Protein AF-A0A1X0RJI7-F1 (afdb_monomer)

Solvent-accessible surface area (backbone atoms only — not comparable to full-atom values): 13775 Å² total; per-residue (Å²): 130,84,76,79,48,32,49,30,45,54,45,74,44,61,74,25,53,28,39,32,45,34,46,84,46,99,90,41,71,35,64,45,72,41,37,53,68,53,44,42,55,55,21,41,47,70,68,47,50,55,50,51,53,53,48,29,56,76,68,51,47,49,61,56,63,74,65,59,56,70,84,88,66,90,50,66,66,54,48,50,51,26,51,52,54,50,61,76,42,39,66,64,51,46,49,39,62,65,56,74,43,38,65,55,54,54,48,44,53,55,16,47,53,50,20,43,52,46,56,39,20,54,75,64,68,69,15,53,87,63,30,62,66,60,35,50,54,52,50,52,53,51,51,50,53,50,50,56,49,48,57,66,40,56,81,75,51,85,85,84,88,80,94,81,80,86,82,81,77,97,67,92,66,60,79,68,75,90,70,92,50,48,36,34,39,39,39,47,49,88,59,57,88,45,50,81,54,70,49,93,78,36,75,48,30,49,55,55,50,37,49,54,57,43,52,58,35,31,79,66,73,67,30,45,78,44,81,39,80,51,80,59,61,90,72,60,84,130

pLDDT: mean 76.06, std 16.55, range [32.66, 95.06]

Mean predicted aligned error: 12.77 Å

Secondary structure (DSSP, 8-state):
---SEEEEEEE--SSEEEEEEEEEETTEEEEEEEEHHHHHHHTTHHHHHHHHHHHHHHTTHHHHHHTPPPS--S-HHHHHHHHHHHHHTHHHHHIIIIIITHHHHHHHHHHHHHHHHHHHHHHTT--TTT-HHHHHHHHHHHHHHHHHHHHHHHTT--------PPPPP---PPPP----SEEEEEEEGGGSSTTS---TTS-TTHHHHHHHHHHHHHHTTS-EEEEE--TTTTT---

Foldseek 3Di:
DPDQFWEKEWDCDLFWLIWIWIDPDPPDIFIFTGGPVNLCVLLVVVVLVVVLVVVCVVLVVVVLVVPQQDCPDPDPVSVVVNVVSCVVCVVSVCCCPVPVCVVSVVSNVVSNVRSLLLLLCRRLLNHLPQDVVVVVVVVVVVVVVVVVVVVVCVVPDDDDDDDDDDDDDPDDGDHRDDDPRAYEYEDEPVLPPQQPVPDPSHNHCSSVSNVVSVVVVVVVVRHHYHYDYCVCVVVDDD

Structure (mmCIF, N/CA/C/O backbone):
data_AF-A0A1X0RJI7-F1
#
_entry.id   AF-A0A1X0RJI7-F1
#
loop_
_atom_site.group_PDB
_atom_site.id
_atom_site.type_symbol
_atom_site.label_atom_id
_atom_site.label_alt_id
_atom_site.label_comp_id
_atom_site.label_asym_id
_atom_site.label_entity_id
_atom_site.label_seq_id
_atom_site.pdbx_PDB_ins_code
_atom_site.Cartn_x
_atom_site.Cartn_y
_atom_site.Cartn_z
_atom_site.occupancy
_atom_site.B_iso_or_equiv
_atom_site.auth_seq_id
_atom_site.auth_comp_id
_atom_site.auth_asym_id
_atom_site.auth_atom_id
_atom_site.pdbx_PDB_model_num
ATOM 1 N N . MET A 1 1 ? 22.124 -5.613 -35.605 1.00 46.09 1 MET A N 1
ATOM 2 C CA . MET A 1 1 ? 20.968 -6.437 -35.191 1.00 46.09 1 MET A CA 1
ATOM 3 C C . MET A 1 1 ? 20.003 -5.537 -34.445 1.00 46.09 1 MET A C 1
ATOM 5 O O . MET A 1 1 ? 20.443 -4.873 -33.516 1.00 46.09 1 MET A O 1
ATOM 9 N N . GLU A 1 2 ? 18.735 -5.457 -34.851 1.00 55.72 2 GLU A N 1
ATOM 10 C CA . GLU A 1 2 ? 17.727 -4.805 -34.007 1.00 55.72 2 GLU A CA 1
ATOM 11 C C . GLU A 1 2 ? 17.564 -5.617 -32.719 1.00 55.72 2 GLU A C 1
ATOM 13 O O . GLU A 1 2 ? 17.319 -6.822 -32.761 1.00 55.72 2 GLU A O 1
ATOM 18 N N . GLU A 1 3 ? 17.719 -4.974 -31.561 1.00 63.69 3 GLU A N 1
ATOM 19 C CA . GLU A 1 3 ? 17.423 -5.622 -30.285 1.00 63.69 3 GLU A CA 1
ATOM 20 C C . GLU A 1 3 ? 15.941 -6.024 -30.249 1.00 63.69 3 GLU A C 1
ATOM 22 O O . GLU A 1 3 ? 15.060 -5.159 -30.252 1.00 63.69 3 GLU A O 1
ATOM 27 N N . LEU A 1 4 ? 15.681 -7.332 -30.183 1.00 76.88 4 LEU A N 1
ATOM 28 C CA . LEU A 1 4 ? 14.344 -7.945 -30.170 1.00 76.88 4 LEU A CA 1
ATOM 29 C C . LEU A 1 4 ? 13.556 -7.673 -28.876 1.00 76.88 4 LEU A C 1
ATOM 31 O O . LEU A 1 4 ? 12.353 -7.925 -28.802 1.00 76.88 4 LEU A O 1
ATOM 35 N N . PHE A 1 5 ? 14.225 -7.171 -27.839 1.00 76.94 5 PHE A N 1
ATOM 36 C CA . PHE A 1 5 ? 13.662 -6.988 -26.508 1.00 76.94 5 PHE A CA 1
ATOM 37 C C . PHE A 1 5 ? 14.157 -5.702 -25.846 1.00 76.94 5 PHE A C 1
ATOM 39 O O . PHE A 1 5 ? 15.106 -5.076 -26.307 1.00 76.94 5 PHE A O 1
ATOM 46 N N . LEU A 1 6 ? 13.487 -5.300 -24.761 1.00 83.19 6 LEU A N 1
ATOM 47 C CA . LEU A 1 6 ? 13.871 -4.148 -23.947 1.00 83.19 6 LEU A CA 1
ATOM 48 C C . LEU A 1 6 ? 14.451 -4.628 -22.604 1.00 83.19 6 LEU A C 1
ATOM 50 O O . LEU A 1 6 ? 13.676 -5.074 -21.751 1.00 83.19 6 LEU A O 1
ATOM 54 N N . PRO A 1 7 ? 15.776 -4.576 -22.391 1.00 85.62 7 PRO A N 1
ATOM 55 C CA . PRO A 1 7 ? 16.389 -5.011 -21.139 1.00 85.62 7 PRO A CA 1
ATOM 56 C C . PRO A 1 7 ? 16.024 -4.079 -19.976 1.00 85.62 7 PRO A C 1
ATOM 58 O O . PRO A 1 7 ? 16.152 -2.855 -20.059 1.00 85.62 7 PRO A O 1
ATOM 61 N N . VAL A 1 8 ? 15.595 -4.675 -18.862 1.00 86.44 8 VAL A N 1
ATOM 62 C CA . VAL A 1 8 ? 15.257 -3.985 -17.612 1.00 86.44 8 VAL A CA 1
ATOM 63 C C . VAL A 1 8 ? 16.034 -4.625 -16.466 1.00 86.44 8 VAL A C 1
ATOM 65 O O . VAL A 1 8 ? 15.656 -5.684 -15.968 1.00 86.44 8 VAL A O 1
ATOM 68 N N . ALA A 1 9 ? 17.106 -3.975 -16.022 1.00 85.62 9 ALA A N 1
ATOM 69 C CA . ALA A 1 9 ? 17.875 -4.399 -14.854 1.00 85.62 9 ALA A CA 1
ATOM 70 C C . ALA A 1 9 ? 17.234 -3.840 -13.579 1.00 85.62 9 ALA A C 1
ATOM 72 O O . ALA A 1 9 ? 16.980 -2.636 -13.508 1.00 85.62 9 ALA A O 1
ATOM 73 N N . VAL A 1 10 ? 16.957 -4.688 -12.583 1.00 84.25 10 VAL A N 1
ATOM 74 C CA . VAL A 1 10 ? 16.261 -4.297 -11.343 1.00 84.25 10 VAL A CA 1
ATOM 75 C C . VAL A 1 10 ? 17.162 -4.474 -10.125 1.00 84.25 10 VAL A C 1
ATOM 77 O O . VAL A 1 10 ? 17.710 -5.548 -9.909 1.00 84.25 10 VAL A O 1
ATOM 80 N N . ASP A 1 11 ? 17.222 -3.440 -9.288 1.00 79.31 11 ASP A N 1
ATOM 81 C CA . ASP A 1 11 ? 17.990 -3.403 -8.043 1.00 79.31 11 ASP A CA 1
ATOM 82 C C . ASP A 1 11 ? 17.119 -2.901 -6.869 1.00 79.31 11 ASP A C 1
ATOM 84 O O . ASP A 1 11 ? 16.496 -1.836 -6.968 1.00 79.31 11 ASP A O 1
ATOM 88 N N . PRO A 1 12 ? 16.989 -3.627 -5.746 1.00 72.06 12 PRO A N 1
ATOM 89 C CA . PRO A 1 12 ? 16.320 -3.126 -4.552 1.00 72.06 12 PRO A CA 1
ATOM 90 C C . PRO A 1 12 ? 17.217 -2.157 -3.773 1.00 72.06 12 PRO A C 1
ATOM 92 O O . PRO A 1 12 ? 18.396 -2.397 -3.545 1.00 72.06 12 PRO A O 1
ATOM 95 N N . GLY A 1 13 ? 16.628 -1.092 -3.233 1.00 65.19 13 GLY A N 1
ATOM 96 C CA . GLY A 1 13 ? 17.338 -0.189 -2.326 1.00 65.19 13 GLY A CA 1
ATOM 97 C C . GLY A 1 13 ? 16.833 -0.289 -0.889 1.00 65.19 13 GLY A C 1
ATOM 98 O O . GLY A 1 13 ? 15.738 -0.771 -0.616 1.00 65.19 13 GLY A O 1
ATOM 99 N N . ARG A 1 14 ? 17.579 0.277 0.069 1.00 58.66 14 ARG A N 1
ATOM 100 C CA . ARG A 1 14 ? 17.109 0.390 1.468 1.00 58.66 14 ARG A CA 1
ATOM 101 C C . ARG A 1 14 ? 15.806 1.190 1.593 1.00 58.66 14 ARG A C 1
ATOM 103 O O . ARG A 1 14 ? 14.918 0.822 2.348 1.00 58.66 14 ARG A O 1
ATOM 110 N N . LYS A 1 15 ? 15.690 2.313 0.873 1.00 64.88 15 LYS A N 1
ATOM 111 C CA . LYS A 1 15 ? 14.539 3.245 0.947 1.00 64.88 15 LYS A CA 1
ATOM 112 C C . LYS A 1 15 ? 13.558 3.096 -0.224 1.00 64.88 15 LYS A C 1
ATOM 114 O O . LYS A 1 15 ? 12.510 3.753 -0.247 1.00 64.88 15 LYS A O 1
ATOM 119 N N . THR A 1 16 ? 13.895 2.259 -1.198 1.00 73.81 16 THR A N 1
ATOM 120 C CA . THR A 1 16 ? 13.125 2.030 -2.420 1.00 73.81 16 THR A CA 1
ATOM 121 C C . THR A 1 16 ? 12.710 0.571 -2.501 1.00 73.81 16 THR A C 1
ATOM 123 O O . THR A 1 16 ? 13.442 -0.318 -2.103 1.00 73.81 16 THR A O 1
ATOM 126 N N . VAL A 1 17 ? 11.509 0.312 -3.008 1.00 78.50 17 VAL A N 1
ATOM 127 C CA . VAL A 1 17 ? 11.084 -1.056 -3.319 1.00 78.50 17 VAL A CA 1
ATOM 128 C C . VAL A 1 17 ? 11.947 -1.617 -4.447 1.00 78.50 17 VAL A C 1
ATOM 130 O O . VAL A 1 17 ? 12.373 -2.762 -4.384 1.00 78.50 17 VAL A O 1
ATOM 133 N N . PHE A 1 18 ? 12.221 -0.786 -5.451 1.00 84.50 18 PHE A N 1
ATOM 134 C CA . PHE A 1 18 ? 13.229 -1.041 -6.470 1.00 84.50 18 PHE A CA 1
ATOM 135 C C . PHE A 1 18 ? 13.658 0.262 -7.146 1.00 84.50 18 PHE A C 1
ATOM 137 O O . PHE A 1 18 ? 12.914 1.254 -7.176 1.00 84.50 18 PHE A O 1
ATOM 144 N N . THR A 1 19 ? 14.832 0.198 -7.745 1.00 85.44 19 THR A N 1
ATOM 145 C CA . THR A 1 19 ? 15.322 1.027 -8.836 1.00 85.44 19 THR A CA 1
ATOM 146 C C . THR A 1 19 ? 15.504 0.107 -10.041 1.00 85.44 19 THR A C 1
ATOM 148 O O . THR A 1 19 ? 15.792 -1.075 -9.892 1.00 85.44 19 THR A O 1
ATOM 151 N N . ALA A 1 20 ? 15.258 0.614 -11.236 1.00 86.81 20 ALA A N 1
ATOM 152 C CA . ALA A 1 20 ? 15.400 -0.130 -12.466 1.00 86.81 20 ALA A CA 1
ATOM 153 C C . ALA A 1 20 ? 16.039 0.747 -13.532 1.00 86.81 20 ALA A C 1
ATOM 155 O O . ALA A 1 20 ? 15.679 1.921 -13.670 1.00 86.81 20 ALA A O 1
ATOM 156 N N . THR A 1 21 ? 16.943 0.149 -14.291 1.00 88.06 21 THR A N 1
ATOM 157 C CA . THR A 1 21 ? 17.571 0.758 -15.458 1.00 88.06 21 THR A CA 1
ATOM 158 C C . THR A 1 21 ? 17.051 0.039 -16.687 1.00 88.06 21 THR A C 1
ATOM 160 O O . THR A 1 21 ? 17.135 -1.183 -16.784 1.00 88.06 21 THR A O 1
ATOM 163 N N . ILE A 1 22 ? 16.469 0.805 -17.597 1.00 87.81 22 ILE A N 1
ATOM 164 C CA . ILE A 1 22 ? 15.924 0.332 -18.862 1.00 87.81 22 ILE A CA 1
ATOM 165 C C . ILE A 1 22 ? 16.849 0.843 -19.956 1.00 87.81 22 ILE A C 1
ATOM 167 O O . ILE A 1 22 ? 16.999 2.057 -20.099 1.00 87.81 22 ILE A O 1
ATOM 171 N N . THR A 1 23 ? 17.470 -0.055 -20.709 1.00 85.56 23 THR A N 1
ATOM 172 C CA . THR A 1 23 ? 18.363 0.330 -21.809 1.00 85.56 23 THR A CA 1
ATOM 173 C C . THR A 1 23 ? 17.575 0.269 -23.111 1.00 85.56 23 THR A C 1
ATOM 175 O O . THR A 1 23 ? 17.024 -0.776 -23.437 1.00 85.56 23 THR A O 1
ATOM 178 N N . HIS A 1 24 ? 17.473 1.397 -23.817 1.00 82.25 24 HIS A N 1
ATOM 179 C CA . HIS A 1 24 ? 16.839 1.477 -25.142 1.00 82.25 24 HIS A CA 1
ATOM 180 C C . HIS A 1 24 ? 17.878 1.404 -26.271 1.00 82.25 24 HIS A C 1
ATOM 182 O O . HIS A 1 24 ? 17.573 0.906 -27.350 1.00 82.25 24 HIS A O 1
ATOM 188 N N . SER A 1 25 ? 19.082 1.923 -26.009 1.00 79.50 25 SER A N 1
ATOM 189 C CA . SER A 1 25 ? 20.309 1.789 -26.806 1.00 79.50 25 SER A CA 1
ATOM 190 C C . SER A 1 25 ? 21.522 2.031 -25.890 1.00 79.50 25 SER A C 1
ATOM 192 O O . SER A 1 25 ? 21.334 2.482 -24.756 1.00 79.50 25 SER A O 1
ATOM 194 N N . GLU A 1 26 ? 22.755 1.775 -26.343 1.00 74.00 26 GLU A N 1
ATOM 195 C CA . GLU A 1 26 ? 23.977 1.914 -25.517 1.00 74.00 26 GLU A CA 1
ATOM 196 C C . GLU A 1 26 ? 24.071 3.273 -24.793 1.00 74.00 26 GLU A C 1
ATOM 198 O O . GLU A 1 26 ? 24.289 3.320 -23.575 1.00 74.00 26 GLU A O 1
ATOM 203 N N . ASP A 1 27 ? 23.759 4.359 -25.506 1.00 78.00 27 ASP A N 1
ATOM 204 C CA . ASP A 1 27 ? 23.777 5.730 -24.978 1.00 78.00 27 ASP A CA 1
ATOM 205 C C . ASP A 1 27 ? 22.459 6.184 -24.328 1.00 78.00 27 ASP A C 1
ATOM 207 O O . ASP A 1 27 ? 22.406 7.228 -23.669 1.00 78.00 27 ASP A O 1
ATOM 211 N N . ARG A 1 28 ? 21.359 5.435 -24.501 1.00 81.50 28 ARG A N 1
ATOM 212 C CA . ARG A 1 28 ? 20.028 5.833 -24.014 1.00 81.50 28 ARG A CA 1
ATOM 213 C C . ARG A 1 28 ? 19.506 4.884 -22.952 1.00 81.50 28 ARG A C 1
ATOM 215 O O . ARG A 1 28 ? 18.942 3.826 -23.231 1.00 81.50 28 ARG A O 1
ATOM 222 N N . LYS A 1 29 ? 19.615 5.344 -21.706 1.00 84.06 29 LYS A N 1
ATOM 223 C CA . LYS A 1 29 ? 19.141 4.643 -20.511 1.00 84.06 29 LYS A CA 1
ATOM 224 C C . LYS A 1 29 ? 18.036 5.442 -19.825 1.00 84.06 29 LYS A C 1
ATOM 226 O O . LYS A 1 29 ? 18.145 6.652 -19.624 1.00 84.06 29 LYS A O 1
ATOM 231 N N . GLU A 1 30 ? 16.966 4.760 -19.441 1.00 86.88 30 GLU A N 1
ATOM 232 C CA . GLU A 1 30 ? 15.867 5.307 -18.654 1.00 86.88 30 GLU A CA 1
ATOM 233 C C . GLU A 1 30 ? 15.909 4.727 -17.237 1.00 86.88 30 GLU A C 1
ATOM 235 O O . GLU A 1 30 ? 15.987 3.516 -17.047 1.00 86.88 30 GLU A O 1
ATOM 240 N N . TYR A 1 31 ? 15.788 5.593 -16.229 1.00 87.00 31 TYR A N 1
ATOM 241 C CA . TYR A 1 31 ? 15.751 5.171 -14.833 1.00 87.00 31 TYR A CA 1
ATOM 242 C C . TYR A 1 31 ? 14.334 5.225 -14.281 1.00 87.00 31 TYR A C 1
ATOM 244 O O . TYR A 1 31 ? 13.653 6.258 -14.301 1.00 87.00 31 TYR A O 1
ATOM 252 N N . ARG A 1 32 ? 13.902 4.109 -13.701 1.00 88.12 32 ARG A N 1
ATOM 253 C CA . ARG A 1 32 ? 12.620 3.990 -13.015 1.00 88.12 32 ARG A CA 1
ATOM 254 C C . ARG A 1 32 ? 12.818 3.538 -11.591 1.00 88.12 32 ARG A C 1
ATOM 256 O O . ARG A 1 32 ? 13.762 2.847 -11.255 1.00 88.12 32 ARG A O 1
ATOM 263 N N . SER A 1 33 ? 11.913 3.937 -10.718 1.00 88.38 33 SER A N 1
ATOM 264 C CA . SER A 1 33 ? 11.962 3.530 -9.324 1.00 88.38 33 SER A CA 1
ATOM 265 C C . SER A 1 33 ? 10.574 3.509 -8.720 1.00 88.38 33 SER A C 1
ATOM 267 O O . SER A 1 33 ? 9.647 4.187 -9.184 1.00 88.38 33 SER A O 1
ATOM 269 N N . CYS A 1 34 ? 10.431 2.745 -7.648 1.00 86.50 34 CYS A N 1
ATOM 270 C CA . CYS A 1 34 ? 9.278 2.807 -6.771 1.00 86.50 34 CYS A CA 1
ATOM 271 C C . CYS A 1 34 ? 9.763 2.895 -5.330 1.00 86.50 34 CYS A C 1
ATOM 273 O O . CYS A 1 34 ? 10.497 2.030 -4.863 1.00 86.50 34 CYS A O 1
ATOM 275 N N . SER A 1 35 ? 9.356 3.936 -4.609 1.00 87.44 35 SER A N 1
ATOM 276 C CA . SER A 1 35 ? 9.658 4.066 -3.182 1.00 87.44 35 SER A CA 1
ATOM 277 C C . SER A 1 35 ? 8.639 3.339 -2.301 1.00 87.44 35 SER A C 1
ATOM 279 O O . SER A 1 35 ? 7.481 3.142 -2.681 1.00 87.44 35 SER A O 1
ATOM 281 N N . SER A 1 36 ? 9.023 3.025 -1.061 1.00 81.81 36 SER A N 1
ATOM 282 C CA . SER A 1 36 ? 8.099 2.467 -0.060 1.00 81.81 36 SER A CA 1
ATOM 283 C C . SER A 1 36 ? 6.905 3.393 0.208 1.00 81.81 36 SER A C 1
ATOM 285 O O . SER A 1 36 ? 5.775 2.933 0.390 1.00 81.81 36 SER A O 1
ATOM 287 N N . LYS A 1 37 ? 7.131 4.716 0.163 1.00 85.94 37 LYS A N 1
ATOM 288 C CA . LYS A 1 37 ? 6.075 5.734 0.287 1.00 85.94 37 LYS A CA 1
ATOM 289 C C . LYS A 1 37 ? 5.088 5.665 -0.881 1.00 85.94 37 LYS A C 1
ATOM 291 O O . LYS A 1 37 ? 3.878 5.716 -0.666 1.00 85.94 37 LYS A O 1
ATOM 296 N N . GLU A 1 38 ? 5.583 5.505 -2.106 1.00 88.75 38 GLU A N 1
ATOM 297 C CA . GLU A 1 38 ? 4.736 5.355 -3.293 1.00 88.75 38 GLU A CA 1
ATOM 298 C C . GLU A 1 38 ? 3.915 4.070 -3.243 1.00 88.75 38 GLU A C 1
ATOM 300 O O . GLU A 1 38 ? 2.702 4.130 -3.434 1.00 88.75 38 GLU A O 1
ATOM 305 N N . ARG A 1 39 ? 4.524 2.934 -2.881 1.00 88.31 39 ARG A N 1
ATOM 306 C CA . ARG A 1 39 ? 3.793 1.674 -2.676 1.00 88.31 39 ARG A CA 1
ATOM 307 C C . ARG A 1 39 ? 2.664 1.841 -1.656 1.00 88.31 39 ARG A C 1
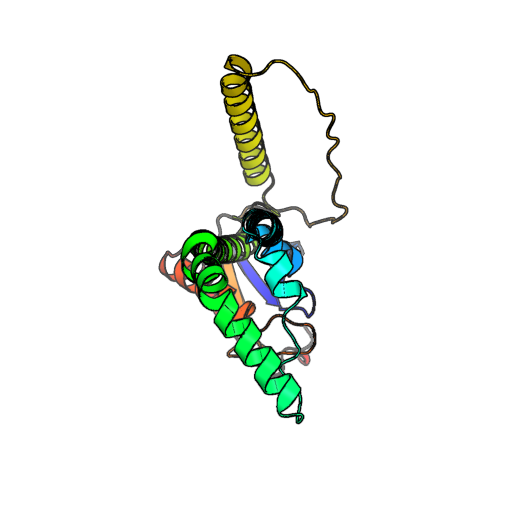ATOM 309 O O . ARG A 1 39 ? 1.530 1.434 -1.914 1.00 88.31 39 ARG A O 1
ATOM 316 N N . ARG A 1 40 ? 2.946 2.488 -0.519 1.00 87.19 40 ARG A N 1
ATOM 317 C CA . ARG A 1 40 ? 1.955 2.779 0.532 1.00 87.19 40 ARG A CA 1
ATOM 318 C C . ARG A 1 40 ? 0.820 3.679 0.025 1.00 87.19 40 ARG A C 1
ATOM 320 O O . ARG A 1 40 ? -0.347 3.435 0.343 1.00 87.19 40 ARG A O 1
ATOM 327 N N . SER A 1 41 ? 1.148 4.662 -0.815 1.00 89.69 41 SER A N 1
ATOM 328 C CA . SER A 1 41 ? 0.183 5.536 -1.492 1.00 89.69 41 SER A CA 1
ATOM 329 C C . SER A 1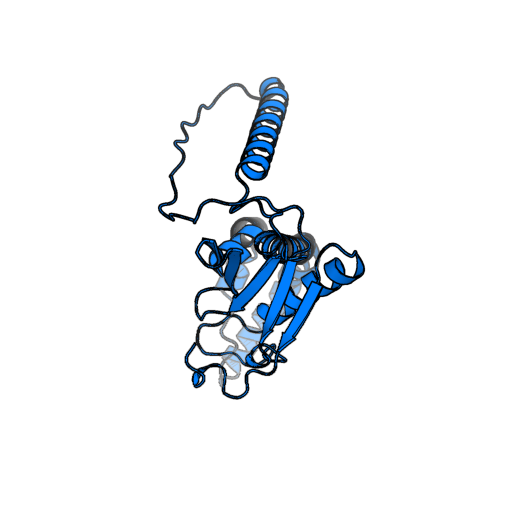 41 ? -0.698 4.768 -2.487 1.00 89.69 41 SER A C 1
ATOM 331 O O . SER A 1 41 ? -1.925 4.886 -2.438 1.00 89.69 41 SER A O 1
ATOM 333 N N . PHE A 1 42 ? -0.113 3.908 -3.330 1.00 88.56 42 PHE A N 1
ATOM 334 C CA . PHE A 1 42 ? -0.858 3.063 -4.272 1.00 88.56 42 PHE A CA 1
ATOM 335 C C . PHE A 1 42 ? -1.814 2.104 -3.552 1.00 88.56 42 PHE A C 1
ATOM 337 O O . PHE A 1 42 ? -2.953 1.924 -3.992 1.00 88.56 42 PHE A O 1
ATOM 344 N N . ALA A 1 43 ? -1.386 1.566 -2.405 1.00 88.38 43 ALA A N 1
ATOM 345 C CA . ALA A 1 43 ? -2.202 0.709 -1.548 1.00 88.38 43 ALA A CA 1
ATOM 346 C C . ALA A 1 43 ? -3.283 1.462 -0.752 1.00 88.38 43 ALA A C 1
ATOM 348 O O . ALA A 1 43 ? -4.130 0.838 -0.104 1.00 88.38 43 ALA A O 1
ATOM 349 N N . GLY A 1 44 ? -3.276 2.800 -0.794 1.00 88.31 44 GLY A N 1
ATOM 350 C CA . GLY A 1 44 ? -4.260 3.649 -0.128 1.00 88.31 44 GLY A CA 1
ATOM 351 C C . GLY A 1 44 ? -4.226 3.554 1.396 1.00 88.31 44 GLY A C 1
ATOM 352 O O . GLY A 1 44 ? -5.262 3.769 2.029 1.00 88.31 44 GLY A O 1
ATOM 353 N N . VAL A 1 45 ? -3.069 3.218 1.979 1.00 87.25 45 VAL A N 1
ATOM 354 C CA . VAL A 1 45 ? -2.938 2.933 3.416 1.00 87.25 45 VAL A CA 1
ATOM 355 C C . VAL A 1 45 ? -3.337 4.142 4.252 1.00 87.25 45 VAL A C 1
ATOM 357 O O . VAL A 1 45 ? -4.228 4.009 5.077 1.00 87.25 45 VAL A O 1
ATOM 360 N N . ASP A 1 46 ? -2.781 5.328 3.984 1.00 86.81 46 ASP A N 1
ATOM 361 C CA . ASP A 1 46 ? -3.072 6.543 4.767 1.00 86.81 46 ASP A CA 1
ATOM 362 C C . ASP A 1 46 ? -4.558 6.873 4.821 1.00 86.81 46 ASP A C 1
ATOM 364 O O . ASP A 1 46 ? -5.141 7.082 5.884 1.00 86.81 46 ASP A O 1
ATOM 368 N N . ARG A 1 47 ? -5.204 6.857 3.654 1.00 86.94 47 ARG A N 1
ATOM 369 C CA . ARG A 1 47 ? -6.629 7.161 3.548 1.00 86.94 47 ARG A CA 1
ATOM 370 C C . ARG A 1 47 ? -7.477 6.136 4.297 1.00 86.94 47 ARG A C 1
ATOM 372 O O . ARG A 1 47 ? -8.523 6.490 4.834 1.00 86.94 47 ARG A O 1
ATOM 379 N N . ARG A 1 48 ? -7.059 4.869 4.299 1.00 88.81 48 ARG A N 1
ATOM 380 C CA . ARG A 1 48 ? -7.731 3.805 5.045 1.00 88.81 48 ARG A CA 1
ATOM 381 C C . ARG A 1 48 ? -7.512 3.969 6.545 1.00 88.81 48 ARG A C 1
ATOM 383 O O . ARG A 1 48 ? -8.495 3.942 7.271 1.00 88.81 48 ARG A O 1
ATOM 390 N N . THR A 1 49 ? -6.281 4.210 6.988 1.00 88.62 49 THR A N 1
ATOM 391 C CA . THR A 1 49 ? -5.946 4.463 8.395 1.00 88.62 49 THR A CA 1
ATOM 392 C C . THR A 1 49 ? -6.778 5.611 8.957 1.00 88.62 49 THR A C 1
ATOM 394 O O . THR A 1 49 ? -7.420 5.443 9.985 1.00 88.62 49 THR A O 1
ATOM 397 N N . GLN A 1 50 ? -6.885 6.732 8.237 1.00 90.75 50 GLN A N 1
ATOM 398 C CA . GLN A 1 50 ? -7.737 7.852 8.654 1.00 90.75 50 GLN A CA 1
ATOM 399 C C . GLN A 1 50 ? -9.217 7.465 8.789 1.00 90.75 50 GLN A C 1
ATOM 401 O O . GLN A 1 50 ? -9.890 7.920 9.707 1.00 90.75 50 GLN A O 1
ATOM 406 N N . LYS A 1 51 ? -9.746 6.629 7.885 1.00 89.19 51 LYS A N 1
ATOM 407 C CA . LYS A 1 51 ? -11.134 6.152 7.979 1.00 89.19 51 LYS A CA 1
ATOM 408 C C . LYS A 1 51 ? -11.348 5.221 9.167 1.00 89.19 51 LYS A C 1
ATOM 410 O O . LYS A 1 51 ? -12.363 5.349 9.837 1.00 89.19 51 LYS A O 1
ATOM 415 N N . VAL A 1 52 ? -10.403 4.318 9.421 1.00 88.00 52 VAL A N 1
ATOM 416 C CA . VAL A 1 52 ? -10.453 3.414 10.575 1.00 88.00 52 VAL A CA 1
ATOM 417 C C . VAL A 1 52 ? -10.392 4.215 11.872 1.00 88.00 52 VAL A C 1
ATOM 419 O O . VAL A 1 52 ? -11.211 3.972 12.744 1.00 88.00 52 VAL A O 1
ATOM 422 N N . LEU A 1 53 ? -9.516 5.222 11.974 1.00 91.00 53 LEU A N 1
ATOM 423 C CA . LEU A 1 53 ? -9.448 6.112 13.142 1.00 91.00 53 LEU A CA 1
ATOM 424 C C . LEU A 1 53 ? -10.769 6.853 13.387 1.00 91.00 53 LEU A C 1
ATOM 426 O O . LEU A 1 53 ? -11.258 6.885 14.510 1.00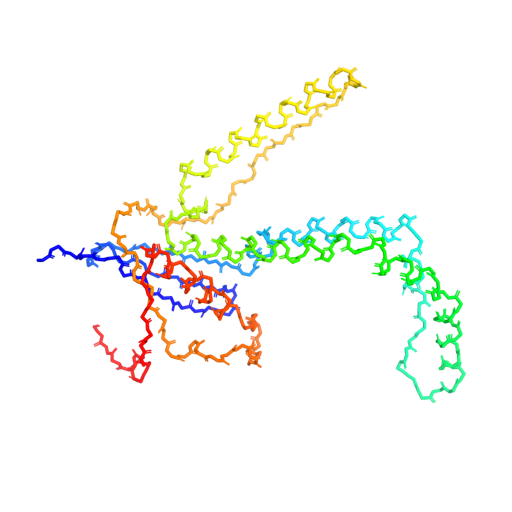 91.00 53 LEU A O 1
ATOM 430 N N . LYS A 1 54 ? -11.392 7.398 12.335 1.00 92.25 54 LYS A N 1
ATOM 431 C CA . LYS A 1 54 ? -12.722 8.020 12.456 1.00 92.25 54 LYS A CA 1
ATOM 432 C C . LYS A 1 54 ? -13.785 7.031 12.927 1.00 92.25 54 LYS A C 1
ATOM 434 O O . LYS A 1 54 ? -14.652 7.407 13.703 1.00 92.25 54 LYS A O 1
ATOM 439 N N . LEU A 1 55 ? -13.717 5.784 12.462 1.00 89.69 55 LEU A N 1
ATOM 440 C CA . LEU A 1 55 ? -14.657 4.754 12.883 1.00 89.69 55 LEU A CA 1
ATOM 441 C C . LEU A 1 55 ? -14.427 4.341 14.340 1.00 89.69 55 LEU A C 1
ATOM 443 O O . LEU A 1 55 ? -15.403 4.221 15.063 1.00 89.69 55 LEU A O 1
ATOM 447 N N . LYS A 1 56 ? -13.166 4.201 14.779 1.00 90.00 56 LYS A N 1
ATOM 448 C CA . LYS A 1 56 ? -12.816 3.931 16.185 1.00 90.00 56 LYS A CA 1
ATOM 449 C C . LYS A 1 56 ? -13.371 4.999 17.121 1.00 90.00 56 LYS A C 1
ATOM 451 O O . LYS A 1 56 ? -13.928 4.661 18.158 1.00 90.00 56 LYS A O 1
ATOM 456 N N . LYS A 1 57 ? -13.249 6.270 16.726 1.00 92.88 57 LYS A N 1
ATOM 457 C CA . LYS A 1 57 ? -13.845 7.415 17.430 1.00 92.88 57 LYS A CA 1
ATOM 458 C C . LYS A 1 57 ? -15.359 7.286 17.535 1.00 92.88 57 LYS A C 1
ATOM 460 O O . LYS A 1 57 ? -15.905 7.336 18.627 1.00 92.88 57 LYS A O 1
ATOM 465 N N . ALA A 1 58 ? -16.025 7.072 16.402 1.00 89.81 58 ALA A N 1
ATOM 466 C CA . ALA A 1 58 ? -17.482 6.973 16.350 1.00 89.81 58 ALA A CA 1
ATOM 467 C C . ALA A 1 58 ? -18.041 5.768 17.127 1.00 89.81 58 ALA A C 1
ATOM 469 O O . ALA A 1 58 ? -19.158 5.834 17.620 1.00 89.81 58 ALA A O 1
ATOM 470 N N . SER A 1 59 ? -17.281 4.675 17.236 1.00 87.69 59 SER A N 1
ATOM 471 C CA . SER A 1 59 ? -17.686 3.473 17.968 1.00 87.69 59 SER A CA 1
ATOM 472 C C . SER A 1 59 ? -17.189 3.428 19.418 1.00 87.69 59 SER A C 1
ATOM 474 O O . SER A 1 59 ? -17.296 2.376 20.037 1.00 87.69 59 SER A O 1
ATOM 476 N N . GLY A 1 60 ? -16.571 4.499 19.935 1.00 90.81 60 GLY A N 1
ATOM 477 C CA . GLY A 1 60 ? -16.025 4.559 21.301 1.00 90.81 60 GLY A CA 1
ATOM 478 C C . GLY A 1 60 ? -14.778 3.696 21.558 1.00 90.81 60 GLY A C 1
ATOM 479 O O . GLY A 1 60 ? -14.217 3.723 22.649 1.00 90.81 60 GLY A O 1
ATOM 480 N N . VAL A 1 61 ? -14.289 2.969 20.550 1.00 91.88 61 VAL A N 1
ATOM 481 C CA . VAL A 1 61 ? -13.178 2.007 20.678 1.00 91.88 61 VAL A CA 1
ATOM 482 C C . VAL A 1 61 ? -11.848 2.703 20.941 1.00 91.88 61 VAL A C 1
ATOM 484 O O . VAL A 1 61 ? -10.988 2.140 21.605 1.00 91.88 61 VAL A O 1
ATOM 487 N N . GLU A 1 62 ? -11.669 3.934 20.457 1.00 93.56 62 GLU A N 1
ATOM 488 C CA . GLU A 1 62 ? -10.453 4.707 20.749 1.00 93.56 62 GLU A CA 1
ATOM 489 C C . GLU A 1 62 ? -10.283 4.969 22.256 1.00 93.56 62 GLU A C 1
ATOM 491 O O . GLU A 1 62 ? -9.170 4.865 22.770 1.00 93.56 62 GLU A O 1
ATOM 496 N N . GLY A 1 63 ? -11.378 5.257 22.970 1.00 94.44 63 GLY A N 1
ATOM 497 C CA . GLY A 1 63 ? -11.350 5.453 24.421 1.00 94.44 63 GLY A CA 1
ATOM 498 C C . GLY A 1 63 ? -10.991 4.164 25.154 1.00 94.44 63 GLY A C 1
ATOM 499 O O . GLY A 1 63 ? -10.106 4.175 26.006 1.00 94.44 63 GLY A O 1
ATOM 500 N N . ILE A 1 64 ? -11.609 3.053 24.735 1.00 93.88 64 ILE A N 1
ATOM 501 C CA . ILE A 1 64 ? -11.325 1.715 25.268 1.00 93.88 64 ILE A CA 1
ATOM 502 C C . ILE A 1 64 ? -9.840 1.380 25.099 1.00 93.88 64 ILE A C 1
ATOM 504 O O . ILE A 1 64 ? -9.170 1.037 26.062 1.00 93.88 64 ILE A O 1
ATOM 508 N N . GLU A 1 65 ? -9.289 1.542 23.893 1.00 91.62 65 GLU A N 1
ATOM 509 C CA . GLU A 1 65 ? -7.877 1.248 23.607 1.00 91.62 65 GLU A CA 1
ATOM 510 C C . GLU A 1 65 ? -6.900 2.089 24.426 1.00 91.62 65 GLU A C 1
ATOM 512 O O . GLU A 1 65 ? -5.858 1.587 24.842 1.00 91.62 65 GLU A O 1
ATOM 517 N N . SER A 1 66 ? -7.231 3.361 24.651 1.00 94.00 66 SER A N 1
ATOM 518 C CA . SER A 1 66 ? -6.357 4.299 25.364 1.00 94.00 66 SER A CA 1
ATOM 519 C C . SER A 1 66 ? -6.258 3.996 26.860 1.00 94.00 66 SER A C 1
ATOM 521 O O . SER A 1 66 ? -5.308 4.426 27.506 1.00 94.00 66 SER A O 1
ATOM 523 N N . GLN A 1 67 ? -7.235 3.270 27.404 1.00 94.44 67 GLN A N 1
ATOM 524 C CA . GLN A 1 67 ? -7.337 2.943 28.824 1.00 94.44 67 GLN A CA 1
ATOM 525 C C . GLN A 1 67 ? -6.957 1.487 29.133 1.00 94.44 67 GLN A C 1
ATOM 527 O O . GLN A 1 67 ? -7.005 1.099 30.298 1.00 94.44 67 GLN A O 1
ATOM 532 N N . ILE A 1 68 ? -6.564 0.682 28.132 1.00 90.62 68 ILE A N 1
ATOM 533 C CA . ILE A 1 68 ? -6.134 -0.709 28.351 1.00 90.62 68 ILE A CA 1
ATOM 534 C C . ILE A 1 68 ? -4.928 -0.719 29.309 1.00 90.62 68 ILE A C 1
ATOM 536 O O . ILE A 1 68 ? -3.872 -0.180 28.957 1.00 90.62 68 ILE A O 1
ATOM 540 N N . PRO A 1 69 ? -5.033 -1.364 30.488 1.00 91.50 69 PRO A N 1
ATOM 541 C CA . PRO A 1 69 ? -3.898 -1.512 31.392 1.00 91.50 69 PRO A CA 1
ATOM 542 C C . PRO A 1 69 ? -2.767 -2.297 30.725 1.00 91.50 69 PRO A C 1
ATOM 544 O O . PRO A 1 69 ? -3.014 -3.164 29.886 1.00 91.50 69 PRO A O 1
ATOM 547 N N . THR A 1 70 ? -1.512 -2.034 31.090 1.00 86.88 70 THR A N 1
ATOM 548 C CA . THR A 1 70 ? -0.382 -2.746 30.475 1.00 86.88 70 THR A CA 1
ATOM 549 C C . THR A 1 70 ? -0.423 -4.250 30.794 1.00 86.88 70 THR A C 1
ATOM 551 O O . THR A 1 70 ? -0.521 -4.613 31.965 1.00 86.88 70 THR A O 1
ATOM 554 N N . PRO A 1 71 ? -0.283 -5.143 29.793 1.00 82.75 71 PRO A N 1
ATOM 555 C CA . PRO A 1 71 ? -0.194 -6.584 30.037 1.00 82.75 71 PRO A CA 1
ATOM 556 C C . PRO A 1 71 ? 1.195 -7.018 30.533 1.00 82.75 71 PRO A C 1
ATOM 558 O O . PRO A 1 71 ? 1.390 -8.166 30.918 1.00 82.75 71 PRO A O 1
ATOM 561 N N . LYS A 1 72 ? 2.198 -6.131 30.481 1.00 86.94 72 LYS A N 1
ATOM 562 C CA . LYS A 1 72 ? 3.591 -6.453 30.819 1.00 86.94 72 LYS A CA 1
ATOM 563 C C . LYS A 1 72 ? 3.860 -6.174 32.292 1.00 86.94 72 LYS A C 1
ATOM 565 O O . LYS A 1 72 ? 4.409 -5.128 32.634 1.00 86.94 72 LYS A O 1
ATOM 570 N N . THR A 1 73 ? 3.451 -7.089 33.159 1.00 86.75 73 THR A N 1
ATOM 571 C CA . THR A 1 73 ? 3.652 -6.954 34.603 1.00 86.75 73 THR A CA 1
ATOM 572 C C . THR A 1 73 ? 3.753 -8.315 35.289 1.00 86.75 73 THR A C 1
ATOM 574 O O . THR A 1 73 ? 3.192 -9.294 34.807 1.00 86.75 73 THR A O 1
ATOM 577 N N . ILE A 1 74 ? 4.503 -8.359 36.392 1.00 86.94 74 ILE A N 1
ATOM 578 C CA . ILE A 1 74 ? 4.638 -9.527 37.282 1.00 86.94 74 ILE A CA 1
ATOM 579 C C . ILE A 1 74 ? 3.639 -9.417 38.454 1.00 86.94 74 ILE A C 1
ATOM 581 O O . ILE A 1 74 ? 3.360 -10.395 39.136 1.00 86.94 74 ILE A O 1
ATOM 585 N N . ASP A 1 75 ? 3.065 -8.229 38.661 1.00 93.12 75 ASP A N 1
ATOM 586 C CA . ASP A 1 75 ? 2.087 -7.948 39.708 1.00 93.12 75 ASP A CA 1
ATOM 587 C C . ASP A 1 75 ? 0.727 -8.585 39.372 1.00 93.12 75 ASP A C 1
ATOM 589 O O . ASP A 1 75 ? 0.111 -8.287 38.340 1.00 93.12 75 ASP A O 1
ATOM 593 N N . LEU A 1 76 ? 0.263 -9.465 40.264 1.00 92.81 76 LEU A N 1
ATOM 594 C CA . LEU A 1 76 ? -0.982 -10.215 40.116 1.00 92.81 76 LEU A CA 1
ATOM 595 C C . LEU A 1 76 ? -2.207 -9.301 40.040 1.00 92.81 76 LEU A C 1
ATOM 597 O O . LEU A 1 76 ? -3.125 -9.586 39.269 1.00 92.81 76 LEU A O 1
ATOM 601 N N . ASP A 1 77 ? -2.235 -8.199 40.786 1.00 93.56 77 ASP A N 1
ATOM 602 C CA . ASP A 1 77 ? -3.413 -7.333 40.819 1.00 93.56 77 ASP A CA 1
ATOM 603 C C . ASP A 1 77 ? -3.518 -6.493 39.547 1.00 93.56 77 ASP A C 1
ATOM 605 O O . ASP A 1 77 ? -4.599 -6.376 38.964 1.00 93.56 77 ASP A O 1
ATOM 609 N N . ARG A 1 78 ? -2.389 -6.013 39.016 1.00 90.69 78 ARG A N 1
ATOM 610 C CA . ARG A 1 78 ? -2.349 -5.366 37.692 1.00 90.69 78 ARG A CA 1
ATOM 611 C C . ARG A 1 78 ? -2.716 -6.332 36.568 1.00 90.69 78 ARG A C 1
ATOM 613 O O . ARG A 1 78 ? -3.381 -5.933 35.611 1.00 90.69 78 ARG A O 1
ATOM 620 N N . MET A 1 79 ? -2.326 -7.602 36.682 1.00 90.69 79 MET A N 1
ATOM 621 C CA . MET A 1 79 ? -2.729 -8.637 35.729 1.00 90.69 79 MET A CA 1
ATOM 622 C C . MET A 1 79 ? -4.245 -8.877 35.771 1.00 90.69 79 MET A C 1
ATOM 624 O O . MET A 1 79 ? -4.890 -8.870 34.721 1.00 90.69 79 MET A O 1
ATOM 628 N N . LYS A 1 80 ? -4.838 -9.009 36.968 1.00 92.69 80 LYS A N 1
ATOM 629 C CA . LYS A 1 80 ? -6.298 -9.119 37.145 1.00 92.69 80 LYS A CA 1
ATOM 630 C C . LYS A 1 80 ? -7.030 -7.902 36.583 1.00 92.69 80 LYS A C 1
ATOM 632 O O . LYS A 1 80 ? -8.033 -8.071 35.897 1.00 92.69 80 LYS A O 1
ATOM 637 N N . GLN A 1 81 ? -6.515 -6.693 36.813 1.00 94.25 81 GLN A N 1
ATOM 638 C CA . GLN A 1 81 ? -7.074 -5.461 36.250 1.00 94.25 81 GLN A CA 1
ATOM 639 C C . GLN A 1 81 ? -7.044 -5.464 34.718 1.00 94.25 81 GLN A C 1
ATOM 641 O O . GLN A 1 81 ? -8.049 -5.131 34.093 1.00 94.25 81 GLN A O 1
ATOM 646 N N . HIS A 1 82 ? -5.930 -5.875 34.100 1.00 92.06 82 HIS A N 1
ATOM 647 C CA . HIS A 1 82 ? -5.840 -6.002 32.644 1.00 92.06 82 HIS A CA 1
ATOM 648 C C . HIS A 1 82 ? -6.877 -6.995 32.100 1.00 92.06 82 HIS A C 1
ATOM 650 O O . HIS A 1 82 ? -7.632 -6.658 31.187 1.00 92.06 82 HIS A O 1
ATOM 656 N N . ILE A 1 83 ? -6.947 -8.198 32.681 1.00 90.62 83 ILE A N 1
ATOM 657 C CA . ILE A 1 83 ? -7.890 -9.244 32.261 1.00 90.62 83 ILE A CA 1
ATOM 658 C C . ILE A 1 83 ? -9.334 -8.763 32.435 1.00 90.62 83 ILE A C 1
ATOM 660 O O . ILE A 1 83 ? -10.116 -8.836 31.488 1.00 90.62 83 ILE A O 1
ATOM 664 N N . GLY A 1 84 ? -9.675 -8.216 33.604 1.00 93.25 84 GLY A N 1
ATOM 665 C CA . GLY A 1 84 ? -11.006 -7.683 33.890 1.00 93.25 84 GLY A CA 1
ATOM 666 C C . GLY A 1 84 ? -11.404 -6.572 32.920 1.00 93.25 84 GLY A C 1
ATOM 667 O O . GLY A 1 84 ? -12.502 -6.600 32.370 1.00 93.25 84 GLY A O 1
ATOM 668 N N . TYR A 1 85 ? -10.493 -5.641 32.622 1.00 95.06 85 TYR A N 1
ATOM 669 C CA . TYR A 1 85 ? -10.738 -4.577 31.648 1.00 95.06 85 TYR A CA 1
ATOM 670 C C . TYR A 1 85 ? -11.009 -5.127 30.241 1.00 95.06 85 TYR A C 1
ATOM 672 O O . TYR A 1 85 ? -11.941 -4.682 29.567 1.00 95.06 85 TYR A O 1
ATOM 680 N N . MET A 1 86 ? -10.218 -6.106 29.795 1.00 89.94 86 MET A N 1
ATOM 681 C CA . MET A 1 86 ? -10.387 -6.723 28.479 1.00 89.94 86 MET A CA 1
ATOM 682 C C . MET A 1 86 ? -11.701 -7.498 28.373 1.00 89.94 86 MET A C 1
ATOM 684 O O . MET A 1 86 ? -12.390 -7.360 27.365 1.00 89.94 86 MET A O 1
ATOM 688 N N . LEU A 1 87 ? -12.067 -8.266 29.404 1.00 90.38 87 LEU A N 1
ATOM 689 C CA . LEU A 1 87 ? -13.326 -9.016 29.447 1.00 90.38 87 LEU A CA 1
ATOM 690 C C . LEU A 1 87 ? -14.540 -8.082 29.464 1.00 90.38 87 LEU A C 1
ATOM 692 O O . LEU A 1 87 ? -15.465 -8.284 28.683 1.00 90.38 87 LEU A O 1
ATOM 696 N N . ASN A 1 88 ? -14.504 -7.006 30.253 1.00 94.69 88 ASN A N 1
ATOM 697 C CA . ASN A 1 88 ? -15.595 -6.027 30.316 1.00 94.69 88 ASN A CA 1
ATOM 698 C C . ASN A 1 88 ? -15.833 -5.302 28.982 1.00 94.69 88 ASN A C 1
ATOM 700 O O . ASN A 1 88 ? -16.948 -4.881 28.692 1.00 94.69 88 ASN A O 1
ATOM 704 N N . ASN A 1 89 ? -14.795 -5.159 28.154 1.00 92.25 89 ASN A N 1
ATOM 705 C CA . ASN A 1 89 ? -14.878 -4.477 26.861 1.00 92.25 89 ASN A CA 1
ATOM 706 C C . ASN A 1 89 ? -14.876 -5.440 25.661 1.00 92.25 89 ASN A C 1
ATOM 708 O O . ASN A 1 89 ? -14.825 -4.988 24.509 1.00 92.25 89 ASN A O 1
ATOM 712 N N . ILE A 1 90 ? -14.918 -6.757 25.902 1.00 89.88 90 ILE A N 1
ATOM 713 C CA . ILE A 1 90 ? -14.672 -7.766 24.867 1.00 89.88 90 ILE A CA 1
ATOM 714 C C . ILE A 1 90 ? -15.691 -7.677 23.736 1.00 89.88 90 ILE A C 1
ATOM 716 O O . ILE A 1 90 ? -15.308 -7.702 22.570 1.00 89.88 90 ILE A O 1
ATOM 720 N N . GLU A 1 91 ? -16.971 -7.479 24.052 1.00 88.19 91 GLU A N 1
ATOM 721 C CA . GLU A 1 91 ? -18.038 -7.399 23.056 1.00 88.19 91 GLU A CA 1
ATOM 722 C C . GLU A 1 91 ? -17.833 -6.208 22.110 1.00 88.19 91 GLU A C 1
ATOM 724 O O . GLU A 1 91 ? -17.844 -6.365 20.887 1.00 88.19 91 GLU A O 1
ATOM 729 N N . SER A 1 92 ? -17.554 -5.026 22.662 1.00 85.69 92 SER A N 1
ATOM 730 C CA . SER A 1 92 ? -17.282 -3.804 21.896 1.00 85.69 92 SER A CA 1
ATOM 731 C C . SER A 1 92 ? -16.056 -3.954 20.991 1.00 85.69 92 SER A C 1
ATOM 733 O O . SER A 1 92 ? -16.091 -3.573 19.813 1.00 85.69 92 SER A O 1
ATOM 735 N N . LEU A 1 93 ? -14.983 -4.562 21.508 1.00 84.12 93 LEU A N 1
ATOM 736 C CA . LEU A 1 93 ? -13.767 -4.837 20.744 1.00 84.12 93 LEU A CA 1
ATOM 737 C C . LEU A 1 93 ? -14.026 -5.863 19.632 1.00 84.12 93 LEU A C 1
ATOM 739 O O . LEU A 1 93 ? -13.654 -5.619 18.482 1.00 84.12 93 LEU A O 1
ATOM 743 N N . PHE A 1 94 ? -14.713 -6.969 19.926 1.00 85.00 94 PHE A N 1
ATOM 744 C CA . PHE A 1 94 ? -15.066 -7.993 18.941 1.00 85.00 94 PHE A CA 1
ATOM 745 C C . PHE A 1 94 ? -15.982 -7.433 17.859 1.00 85.00 94 PHE A C 1
ATOM 747 O O . PHE A 1 94 ? -15.719 -7.626 16.671 1.00 85.00 94 PHE A O 1
ATOM 754 N N . ARG A 1 95 ? -17.015 -6.674 18.230 1.00 83.25 95 ARG A N 1
ATOM 755 C CA . ARG A 1 95 ? -17.926 -6.032 17.277 1.00 83.25 95 ARG A CA 1
ATOM 756 C C . ARG A 1 95 ? -17.162 -5.147 16.294 1.00 83.25 95 ARG A C 1
ATOM 758 O O . ARG A 1 95 ? -17.379 -5.213 15.079 1.00 83.25 95 ARG A O 1
ATOM 765 N N . PHE A 1 96 ? -16.218 -4.355 16.797 1.00 85.69 96 PHE A N 1
ATOM 766 C CA . PHE A 1 96 ? -15.402 -3.493 15.954 1.00 85.69 96 PHE A CA 1
ATOM 767 C C . PHE A 1 96 ? -14.423 -4.276 15.074 1.00 85.69 96 PHE A C 1
ATOM 769 O O . PHE A 1 96 ? -14.379 -4.097 13.850 1.00 85.69 96 PHE A O 1
ATOM 776 N N . TYR A 1 97 ? -13.618 -5.146 15.677 1.00 81.06 97 TYR A N 1
ATOM 777 C CA . TYR A 1 97 ? -12.545 -5.833 14.975 1.00 81.06 97 TYR A CA 1
ATOM 778 C C . TYR A 1 97 ? -13.059 -6.939 14.056 1.00 81.06 97 TYR A C 1
ATOM 780 O O . TYR A 1 97 ? -12.549 -7.073 12.948 1.00 81.06 97 TYR A O 1
ATOM 788 N N . ASN A 1 98 ? -14.124 -7.653 14.396 1.00 74.19 98 ASN A N 1
ATOM 789 C CA . ASN A 1 98 ? -14.641 -8.716 13.537 1.00 74.19 98 ASN A CA 1
ATOM 790 C C . ASN A 1 98 ? -15.592 -8.205 12.462 1.00 74.19 98 ASN A C 1
ATOM 792 O O . ASN A 1 98 ? -15.473 -8.663 11.329 1.00 74.19 98 ASN A O 1
ATOM 796 N N . PHE A 1 99 ? -16.446 -7.221 12.756 1.00 76.44 99 PHE A N 1
ATOM 797 C CA . PHE A 1 99 ? -17.495 -6.800 11.822 1.00 76.44 99 PHE A CA 1
ATOM 798 C C . PHE A 1 99 ? -17.240 -5.411 11.237 1.00 76.44 99 PHE A C 1
ATOM 800 O O . PHE A 1 99 ? -17.036 -5.276 10.029 1.00 76.44 99 PHE A O 1
ATOM 807 N N . LEU A 1 100 ? -17.177 -4.369 12.073 1.00 74.31 100 LEU A N 1
ATOM 808 C CA . LEU A 1 100 ? -17.123 -2.981 11.584 1.00 74.31 100 LEU A CA 1
ATOM 809 C C . LEU A 1 100 ? -15.845 -2.678 10.788 1.00 74.31 100 LEU A C 1
ATOM 811 O O . LEU A 1 100 ? -15.865 -1.922 9.814 1.00 74.31 100 LEU A O 1
ATOM 815 N N . SER A 1 101 ? -14.723 -3.284 11.178 1.00 76.50 101 SER A N 1
ATOM 816 C CA . SER A 1 101 ? -13.436 -3.087 10.511 1.00 76.50 101 SER A CA 1
ATOM 817 C C . SER A 1 101 ? -13.161 -4.072 9.366 1.00 76.50 101 SER A C 1
ATOM 819 O O . SER A 1 101 ? -12.233 -3.847 8.579 1.00 76.50 101 SER A O 1
ATOM 821 N N . ALA A 1 102 ? -13.975 -5.124 9.205 1.00 76.94 102 ALA A N 1
ATOM 822 C CA . ALA A 1 102 ? -13.777 -6.156 8.183 1.00 76.94 102 ALA A CA 1
ATOM 823 C C . ALA A 1 102 ? -13.696 -5.614 6.747 1.00 76.94 102 ALA A C 1
ATOM 825 O O . ALA A 1 102 ? -12.761 -5.994 6.029 1.00 76.94 102 ALA A O 1
ATOM 826 N N . PRO A 1 103 ? -14.549 -4.659 6.318 1.00 81.94 103 PRO A N 1
ATOM 827 C CA . PRO A 1 103 ? -14.431 -4.077 4.983 1.00 81.94 103 PRO A CA 1
ATOM 828 C C . PRO A 1 103 ? -13.057 -3.441 4.739 1.00 81.94 103 PRO A C 1
ATOM 830 O O . PRO A 1 103 ? -12.527 -3.483 3.629 1.00 81.94 103 PRO A O 1
ATOM 833 N N . PHE A 1 104 ? -12.422 -2.882 5.774 1.00 82.31 104 PHE A N 1
ATOM 834 C CA . PHE A 1 104 ? -11.092 -2.290 5.643 1.00 82.31 104 PHE A CA 1
ATOM 835 C C . PHE A 1 104 ? -9.988 -3.333 5.481 1.00 82.31 104 PHE A C 1
ATOM 837 O O . PHE A 1 104 ? -9.015 -3.030 4.789 1.00 82.31 104 PHE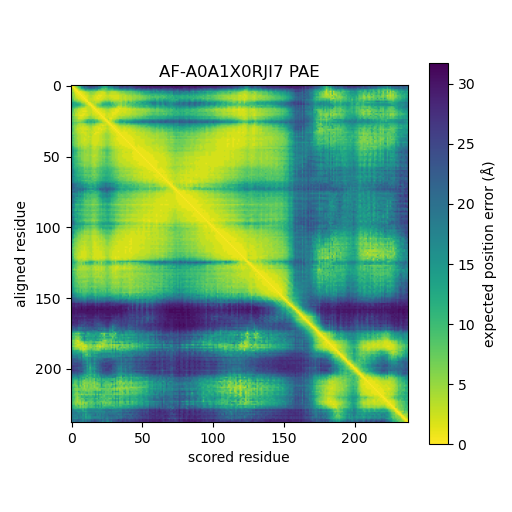 A O 1
ATOM 844 N N . ARG A 1 105 ? -10.134 -4.549 6.029 1.00 81.06 105 ARG A N 1
ATOM 845 C CA . ARG A 1 105 ? -9.223 -5.670 5.725 1.00 81.06 105 ARG A CA 1
ATOM 846 C C . ARG A 1 105 ? -9.314 -6.063 4.256 1.00 81.06 105 ARG A C 1
ATOM 848 O O . ARG A 1 105 ? -8.287 -6.153 3.585 1.00 81.06 105 ARG A O 1
ATOM 855 N N . PHE A 1 106 ? -10.528 -6.172 3.722 1.00 82.94 106 PHE A N 1
ATOM 856 C CA . PHE A 1 106 ? -10.734 -6.434 2.298 1.00 82.94 106 PHE A CA 1
ATOM 857 C C . PHE A 1 106 ? -10.133 -5.325 1.418 1.00 82.94 106 PHE A C 1
ATOM 859 O O . PHE A 1 106 ? -9.372 -5.592 0.486 1.00 82.94 106 PHE A O 1
ATOM 866 N N . TYR A 1 107 ? -10.362 -4.054 1.763 1.00 84.62 107 TYR A N 1
ATOM 867 C CA . TYR A 1 107 ? -9.727 -2.934 1.064 1.00 84.62 107 TYR A CA 1
ATOM 868 C C . TYR A 1 107 ? -8.204 -2.892 1.239 1.00 84.62 107 TYR A C 1
ATOM 870 O O . TYR A 1 107 ? -7.513 -2.343 0.379 1.00 84.62 107 TYR A O 1
ATOM 878 N N . ALA A 1 108 ? -7.662 -3.428 2.337 1.00 81.81 108 ALA A N 1
ATOM 879 C CA . ALA A 1 108 ? -6.225 -3.602 2.520 1.00 81.81 108 ALA A CA 1
ATOM 880 C C . ALA A 1 108 ? -5.663 -4.611 1.536 1.00 81.81 108 ALA A C 1
ATOM 882 O O . ALA A 1 108 ? -4.719 -4.277 0.821 1.00 81.81 108 ALA A O 1
ATOM 883 N N . TYR A 1 109 ? -6.303 -5.770 1.425 1.00 84.44 109 TYR A N 1
ATOM 884 C CA . TYR A 1 109 ? -5.947 -6.785 0.448 1.00 84.44 109 TYR A CA 1
ATOM 885 C C . TYR A 1 109 ? -6.003 -6.235 -0.986 1.00 84.44 109 TYR A C 1
ATOM 887 O O . TYR A 1 109 ? -4.991 -6.225 -1.690 1.00 84.44 109 TYR A O 1
ATOM 895 N N . GLN A 1 110 ? -7.139 -5.657 -1.393 1.00 86.44 110 GLN A N 1
ATOM 896 C CA . GLN A 1 110 ? -7.290 -5.056 -2.724 1.00 86.44 110 GLN A CA 1
ATOM 897 C C . GLN A 1 110 ? -6.296 -3.914 -2.980 1.00 86.44 110 GLN A C 1
ATOM 899 O O . GLN A 1 110 ? -5.787 -3.754 -4.091 1.00 86.44 110 GLN A O 1
ATOM 904 N N . GLY A 1 111 ? -6.025 -3.095 -1.961 1.00 82.62 111 GLY A N 1
ATOM 905 C CA . GLY A 1 111 ? -5.044 -2.017 -2.032 1.00 82.62 111 GLY A CA 1
ATOM 906 C C . GLY A 1 111 ? -3.643 -2.555 -2.302 1.00 82.62 111 GLY A C 1
ATOM 907 O O . GLY A 1 111 ? -2.969 -2.070 -3.209 1.00 82.62 111 GLY A O 1
ATOM 908 N N . THR A 1 112 ? -3.229 -3.589 -1.571 1.00 85.19 112 THR A N 1
ATOM 909 C CA . THR A 1 112 ? -1.945 -4.264 -1.783 1.00 85.19 112 THR A CA 1
ATOM 910 C C . THR A 1 112 ? -1.846 -4.835 -3.194 1.00 85.19 112 THR A C 1
ATOM 912 O O . THR A 1 112 ? -0.862 -4.565 -3.877 1.00 85.19 112 THR A O 1
ATOM 915 N N . GLN A 1 113 ? -2.889 -5.514 -3.685 1.00 86.19 113 GLN A N 1
ATOM 916 C CA . GLN A 1 113 ? -2.920 -6.027 -5.061 1.00 86.19 113 GLN A CA 1
ATOM 917 C C . GLN A 1 113 ? -2.750 -4.909 -6.097 1.00 86.19 113 GLN A C 1
ATOM 919 O O . GLN A 1 113 ? -1.930 -5.004 -7.010 1.00 86.19 113 GLN A O 1
ATOM 924 N N . ARG A 1 114 ? -3.458 -3.788 -5.919 1.00 88.12 114 ARG A N 1
ATOM 925 C CA . ARG A 1 114 ? -3.319 -2.617 -6.796 1.00 88.12 114 ARG A CA 1
ATOM 926 C C . ARG A 1 114 ? -1.910 -2.026 -6.755 1.00 88.12 114 ARG A C 1
ATOM 928 O O . ARG A 1 114 ? -1.399 -1.629 -7.797 1.00 88.12 114 ARG A O 1
ATOM 935 N N . ALA A 1 115 ? -1.298 -1.945 -5.575 1.00 87.75 115 ALA A N 1
ATOM 936 C CA . ALA A 1 115 ? 0.066 -1.451 -5.434 1.00 87.75 115 ALA A CA 1
ATOM 937 C C . ALA A 1 115 ? 1.067 -2.359 -6.152 1.00 87.75 115 ALA A C 1
ATOM 939 O O . ALA A 1 115 ? 1.919 -1.856 -6.877 1.00 87.75 115 ALA A O 1
ATOM 940 N N . ASN A 1 116 ? 0.915 -3.676 -6.018 1.00 87.81 116 ASN A N 1
ATOM 941 C CA . ASN A 1 116 ? 1.746 -4.663 -6.703 1.00 87.81 116 ASN A CA 1
ATOM 942 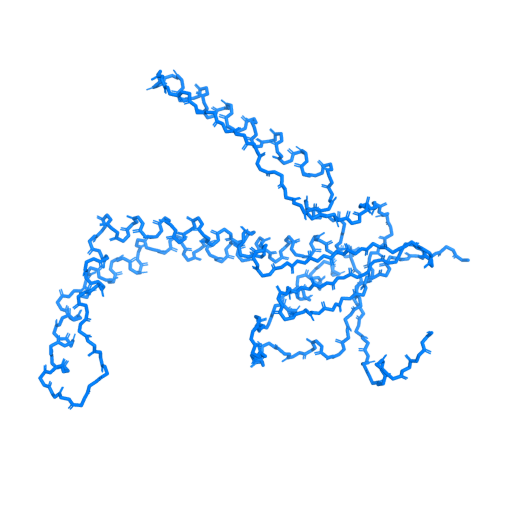C C . ASN A 1 116 ? 1.627 -4.551 -8.225 1.00 87.81 116 ASN A C 1
ATOM 944 O O . ASN A 1 116 ? 2.636 -4.475 -8.925 1.00 87.81 116 ASN A O 1
ATOM 948 N N . ALA A 1 117 ? 0.399 -4.428 -8.730 1.00 87.44 117 ALA A N 1
ATOM 949 C CA . ALA A 1 117 ? 0.155 -4.222 -10.151 1.00 87.44 117 ALA A CA 1
ATOM 950 C C . ALA A 1 117 ? 0.767 -2.908 -10.670 1.00 87.44 117 ALA A C 1
ATOM 952 O O . ALA A 1 117 ? 1.373 -2.902 -11.739 1.00 87.44 117 ALA A O 1
ATOM 953 N N . GLU A 1 118 ? 0.643 -1.798 -9.932 1.00 89.00 118 GLU A N 1
ATOM 954 C CA . GLU A 1 118 ? 1.249 -0.516 -10.325 1.00 89.00 118 GLU A CA 1
ATOM 955 C C . GLU A 1 118 ? 2.786 -0.559 -10.277 1.00 89.00 118 GLU A C 1
ATOM 957 O O . GLU A 1 118 ? 3.429 0.019 -11.147 1.00 89.00 118 GLU A O 1
ATOM 962 N N . MET A 1 119 ? 3.387 -1.280 -9.325 1.00 89.19 119 MET A N 1
ATOM 963 C CA . MET A 1 119 ? 4.837 -1.511 -9.282 1.00 89.19 119 MET A CA 1
ATOM 964 C C . MET A 1 119 ? 5.335 -2.284 -10.509 1.00 89.19 119 MET A C 1
ATOM 966 O O . MET A 1 119 ? 6.296 -1.858 -11.141 1.00 89.19 119 MET A O 1
ATOM 970 N N . ALA A 1 120 ? 4.651 -3.363 -10.898 1.00 87.81 120 ALA A N 1
ATOM 971 C CA . ALA A 1 120 ? 4.971 -4.086 -12.129 1.00 87.81 120 ALA A CA 1
ATOM 972 C C . ALA A 1 120 ? 4.762 -3.203 -13.374 1.00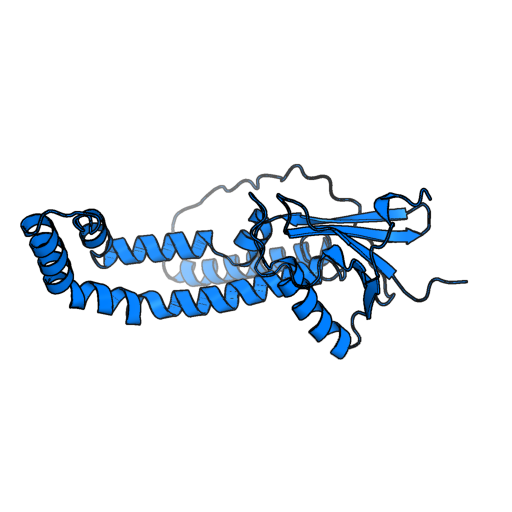 87.81 120 ALA A C 1
ATOM 974 O O . ALA A 1 120 ? 5.604 -3.165 -14.265 1.00 87.81 120 ALA A O 1
ATOM 975 N N . ASN A 1 121 ? 3.684 -2.412 -13.410 1.00 89.38 121 ASN A N 1
ATOM 976 C CA . ASN A 1 121 ? 3.433 -1.459 -14.494 1.00 89.38 121 ASN A CA 1
ATOM 977 C C . ASN A 1 121 ? 4.540 -0.401 -14.626 1.00 89.38 121 ASN A C 1
ATOM 979 O O . ASN A 1 121 ? 4.812 0.055 -15.733 1.00 89.38 121 ASN A O 1
ATOM 983 N N . ILE A 1 122 ? 5.156 0.027 -13.518 1.00 88.88 122 ILE A N 1
ATOM 984 C CA . ILE A 1 122 ? 6.292 0.956 -13.559 1.00 88.88 122 ILE A CA 1
ATOM 985 C C . ILE A 1 122 ? 7.452 0.343 -14.354 1.00 88.88 122 ILE A C 1
ATOM 987 O O . ILE A 1 122 ? 8.058 1.051 -15.151 1.00 88.88 122 ILE A O 1
ATOM 991 N N . LEU A 1 123 ? 7.728 -0.952 -14.196 1.00 86.00 123 LEU A N 1
ATOM 992 C CA . LEU A 1 123 ? 8.772 -1.639 -14.963 1.00 86.00 123 LEU A CA 1
ATOM 993 C C . LEU A 1 123 ? 8.375 -1.805 -16.439 1.00 86.00 123 LEU A C 1
ATOM 995 O O . LEU A 1 123 ? 9.171 -1.523 -17.324 1.00 86.00 123 LEU A O 1
ATOM 999 N N . LEU A 1 124 ? 7.115 -2.151 -16.706 1.00 84.56 124 LEU A N 1
ATOM 1000 C CA . LEU A 1 124 ? 6.629 -2.586 -18.023 1.00 84.56 124 LEU A CA 1
ATOM 1001 C C . LEU A 1 124 ? 6.017 -1.474 -18.898 1.00 84.56 124 LEU A C 1
ATOM 1003 O O . LEU A 1 124 ? 5.077 -1.722 -19.640 1.00 84.56 124 LEU A O 1
ATOM 1007 N N . ASN A 1 125 ? 6.467 -0.222 -18.776 1.00 76.44 125 ASN A N 1
ATOM 1008 C CA . ASN A 1 125 ? 5.966 0.956 -19.527 1.00 76.44 125 ASN A CA 1
ATOM 1009 C C . ASN A 1 125 ? 4.487 1.347 -19.287 1.00 76.44 125 ASN A C 1
ATOM 1011 O O . ASN A 1 125 ? 4.014 2.400 -19.737 1.00 76.44 125 ASN A O 1
ATOM 1015 N N . ASP A 1 126 ? 3.751 0.545 -18.525 1.00 69.69 126 ASP A N 1
ATOM 1016 C CA . ASP A 1 126 ? 2.307 0.651 -18.363 1.00 69.69 126 ASP A CA 1
ATOM 1017 C C . ASP A 1 126 ? 1.852 1.513 -17.181 1.00 69.69 126 ASP A C 1
ATOM 1019 O O . ASP A 1 126 ? 0.653 1.774 -17.010 1.00 69.69 126 ASP A O 1
ATOM 1023 N N . GLY A 1 127 ? 2.802 1.975 -16.370 1.00 79.25 127 GLY A N 1
ATOM 1024 C CA . GLY A 1 127 ? 2.564 2.694 -15.125 1.00 79.25 127 GLY A CA 1
ATOM 1025 C C . GLY A 1 127 ? 2.255 4.169 -15.334 1.00 79.25 127 GLY A C 1
ATOM 1026 O O . GLY A 1 127 ? 2.838 4.854 -16.170 1.00 79.25 127 GLY A O 1
ATOM 1027 N N . LYS A 1 128 ? 1.373 4.720 -14.497 1.00 83.25 128 LYS A N 1
ATOM 1028 C CA . LYS A 1 128 ? 0.977 6.142 -14.577 1.00 83.25 128 LYS A CA 1
ATOM 1029 C C . LYS A 1 128 ? 2.067 7.118 -14.121 1.00 83.25 128 LYS A C 1
ATOM 1031 O O . LYS A 1 128 ? 1.926 8.316 -14.358 1.00 83.25 128 LYS A O 1
ATOM 1036 N N . LYS A 1 129 ? 3.092 6.641 -13.404 1.00 84.44 129 LYS A N 1
ATOM 1037 C CA . LYS A 1 129 ? 4.159 7.485 -12.841 1.00 84.44 129 LYS A CA 1
ATOM 1038 C C . LYS A 1 129 ? 4.975 8.146 -13.955 1.00 84.44 129 LYS A C 1
ATOM 1040 O O . LYS A 1 129 ? 5.063 9.372 -13.986 1.00 84.44 129 LYS A O 1
ATOM 1045 N N . TYR A 1 130 ? 5.473 7.333 -14.884 1.00 83.69 130 TYR A N 1
ATOM 1046 C CA . TYR A 1 130 ? 6.331 7.762 -15.989 1.00 83.69 130 TYR A CA 1
ATOM 1047 C C . TYR A 1 130 ? 5.529 8.017 -17.280 1.00 83.69 130 TYR A C 1
ATOM 1049 O O . TYR A 1 130 ? 5.790 8.988 -17.989 1.00 83.69 130 TYR A O 1
ATOM 1057 N N . ASN A 1 131 ? 4.450 7.262 -17.530 1.00 85.25 131 ASN A N 1
ATOM 1058 C CA . ASN A 1 131 ? 3.610 7.455 -18.712 1.00 85.25 131 ASN A CA 1
ATOM 1059 C C . ASN A 1 131 ? 2.644 8.657 -18.560 1.00 85.25 131 ASN A C 1
ATOM 1061 O O . ASN A 1 131 ? 1.560 8.571 -17.958 1.00 85.25 131 ASN A O 1
ATOM 1065 N N . LYS A 1 132 ? 3.023 9.807 -19.143 1.00 84.75 132 LYS A N 1
ATOM 1066 C CA . LYS A 1 132 ? 2.256 11.068 -19.070 1.00 84.75 132 LYS A CA 1
ATOM 1067 C C . LYS A 1 132 ? 0.859 10.966 -19.697 1.00 84.75 132 LYS A C 1
ATOM 1069 O O . LYS A 1 132 ? -0.064 11.600 -19.175 1.00 84.75 132 LYS A O 1
ATOM 1074 N N . SER A 1 133 ? 0.668 10.193 -20.769 1.00 85.19 133 SER A N 1
ATOM 1075 C CA . SER A 1 133 ? -0.635 10.080 -21.446 1.00 85.19 133 SER A CA 1
ATOM 1076 C C . SER A 1 133 ? -1.645 9.337 -20.561 1.00 85.19 133 SER A C 1
ATOM 1078 O O . SER A 1 133 ? -2.737 9.855 -20.288 1.00 85.19 133 SER A O 1
ATOM 1080 N N . LYS A 1 134 ? -1.241 8.202 -19.972 1.00 84.62 134 LYS A N 1
ATOM 1081 C CA . LYS A 1 134 ? -2.041 7.447 -18.990 1.00 84.62 134 LYS A CA 1
ATOM 1082 C C . LYS A 1 134 ? -2.346 8.278 -17.741 1.00 84.62 134 LYS A C 1
ATOM 1084 O O . LYS A 1 134 ? -3.480 8.261 -17.234 1.00 84.62 134 LYS A O 1
ATOM 1089 N N . ARG A 1 135 ? -1.376 9.069 -17.266 1.00 87.00 135 ARG A N 1
ATOM 1090 C CA . ARG A 1 135 ? -1.561 10.009 -16.147 1.00 87.00 135 ARG A CA 1
ATOM 1091 C C . ARG A 1 135 ? -2.616 11.072 -16.461 1.00 87.00 135 ARG A C 1
ATOM 1093 O O . ARG A 1 135 ? -3.547 11.265 -15.675 1.00 87.00 135 ARG A O 1
ATOM 1100 N N . ARG A 1 136 ? -2.525 11.714 -17.633 1.00 87.81 136 ARG A N 1
ATOM 1101 C CA . ARG A 1 136 ? -3.490 12.723 -18.108 1.00 87.81 136 ARG A CA 1
ATOM 1102 C C . ARG A 1 136 ? -4.898 12.137 -18.251 1.00 87.81 136 ARG A C 1
ATOM 1104 O O . ARG A 1 136 ? -5.842 12.718 -17.715 1.00 87.81 136 ARG A O 1
ATOM 1111 N N . LYS A 1 137 ? -5.044 10.955 -18.867 1.00 88.31 137 LYS A N 1
ATOM 1112 C CA . LYS A 1 137 ? -6.334 10.243 -18.997 1.00 88.31 137 LYS A CA 1
ATOM 1113 C C . LYS A 1 137 ? -6.970 9.978 -17.630 1.00 88.31 137 LYS A C 1
ATOM 1115 O O . LYS A 1 137 ? -8.142 10.284 -17.409 1.00 88.31 137 LYS A O 1
ATOM 1120 N N . THR A 1 138 ? -6.174 9.498 -16.674 1.00 85.50 138 THR A N 1
ATOM 1121 C CA . THR A 1 138 ? -6.629 9.249 -15.297 1.00 85.50 138 THR A CA 1
ATOM 1122 C C . THR A 1 138 ? -7.112 10.531 -14.615 1.00 85.50 138 THR A C 1
ATOM 1124 O O . THR A 1 138 ? -8.181 10.544 -14.001 1.00 85.50 138 THR A O 1
ATOM 1127 N N . ASN A 1 139 ? -6.361 11.628 -14.738 1.00 87.19 139 ASN A N 1
ATOM 1128 C CA . ASN A 1 139 ? -6.729 12.915 -14.148 1.00 87.19 139 ASN A CA 1
ATOM 1129 C C . ASN A 1 139 ? -7.993 13.505 -14.791 1.00 87.19 139 ASN A C 1
ATOM 1131 O O . ASN A 1 139 ? -8.871 13.991 -14.073 1.00 87.19 139 ASN A O 1
ATOM 1135 N N . ARG A 1 140 ? -8.147 13.383 -16.116 1.00 90.75 140 ARG A N 1
ATOM 1136 C CA . ARG A 1 140 ? -9.369 13.777 -16.837 1.00 90.75 140 ARG A CA 1
ATOM 1137 C C . ARG A 1 140 ? -10.585 13.012 -16.317 1.00 90.75 140 ARG A C 1
ATOM 1139 O O . ARG A 1 140 ? -11.600 13.627 -15.992 1.00 90.75 140 ARG A O 1
ATOM 1146 N N . ASN A 1 141 ? -10.465 11.695 -16.144 1.00 88.12 141 ASN A N 1
ATOM 1147 C CA . ASN A 1 141 ? -11.538 10.857 -15.605 1.00 88.12 141 ASN A CA 1
ATOM 1148 C C . ASN A 1 141 ? -11.884 11.221 -14.154 1.00 88.12 141 ASN A C 1
ATOM 1150 O O . ASN A 1 141 ? -13.061 11.313 -13.805 1.00 88.12 141 ASN A O 1
ATOM 1154 N N . LYS A 1 142 ? -10.880 11.516 -13.315 1.00 86.88 142 LYS A N 1
ATOM 1155 C CA . LYS A 1 142 ? -11.101 12.028 -11.952 1.00 86.88 142 LYS A CA 1
ATOM 1156 C C . LYS A 1 142 ? -11.856 13.360 -11.964 1.00 86.88 142 LYS A C 1
ATOM 1158 O O . LYS A 1 142 ? -12.809 13.509 -11.201 1.00 86.88 142 LYS A O 1
ATOM 1163 N N . ARG A 1 143 ? -11.481 14.305 -12.837 1.00 90.19 143 ARG A N 1
ATOM 1164 C CA . ARG A 1 143 ? -12.169 15.602 -12.981 1.00 90.19 143 ARG A CA 1
ATOM 1165 C C . ARG A 1 143 ? -13.615 15.415 -13.438 1.00 90.19 143 ARG A C 1
ATOM 1167 O O . ARG A 1 143 ? -14.507 15.999 -12.835 1.00 90.19 143 ARG A O 1
ATOM 1174 N N . ARG A 1 144 ? -13.864 14.544 -14.423 1.00 89.19 144 ARG A N 1
ATOM 1175 C CA . ARG A 1 144 ? -15.222 14.181 -14.872 1.00 89.19 144 ARG A CA 1
ATOM 1176 C C . ARG A 1 144 ? -16.056 13.580 -13.739 1.00 89.19 144 ARG A C 1
ATOM 1178 O O . ARG A 1 144 ? -17.175 14.021 -13.518 1.00 89.19 144 ARG A O 1
ATOM 1185 N N . LYS A 1 145 ? -15.502 12.640 -12.964 1.00 87.25 145 LYS A N 1
ATOM 1186 C CA . LYS A 1 145 ? -16.203 12.038 -11.816 1.00 87.25 145 LYS A CA 1
ATOM 1187 C C . LYS A 1 145 ? -16.506 13.062 -10.719 1.00 87.25 145 LYS A C 1
ATOM 1189 O O . LYS A 1 145 ? -17.577 13.003 -10.128 1.00 87.25 145 LYS A O 1
ATOM 1194 N N . ARG A 1 146 ? -15.596 14.010 -10.463 1.00 86.12 146 ARG A N 1
ATOM 1195 C CA . ARG A 1 146 ? -15.842 15.136 -9.546 1.00 86.12 146 ARG A CA 1
ATOM 1196 C C . ARG A 1 146 ? -16.963 16.040 -10.054 1.00 86.12 146 ARG A C 1
ATOM 1198 O O . ARG A 1 146 ? -17.849 16.344 -9.272 1.00 86.12 146 ARG A O 1
ATOM 1205 N N . LYS A 1 147 ? -16.969 16.396 -11.344 1.00 86.19 147 LYS A N 1
ATOM 1206 C CA . LYS A 1 147 ? -18.056 17.177 -11.957 1.00 86.19 147 LYS A CA 1
ATOM 1207 C C . LYS A 1 147 ? -19.407 16.461 -11.850 1.00 86.19 147 LYS A C 1
ATOM 1209 O O . LYS A 1 147 ? -20.339 17.069 -11.360 1.00 86.19 147 LYS A O 1
ATOM 1214 N N . ARG A 1 148 ? -19.487 15.165 -12.190 1.00 84.44 148 ARG A N 1
ATOM 1215 C CA . ARG A 1 148 ? -20.726 14.362 -12.067 1.00 84.44 148 ARG A CA 1
ATOM 1216 C C . ARG A 1 148 ? -21.232 14.244 -10.627 1.00 84.44 148 ARG A C 1
ATOM 1218 O O . ARG A 1 148 ? -22.428 14.167 -10.393 1.00 84.44 148 ARG A O 1
ATOM 1225 N N . ARG A 1 149 ? -20.319 14.188 -9.652 1.00 80.44 149 ARG A N 1
ATOM 1226 C CA . ARG A 1 149 ? -20.690 14.228 -8.231 1.00 80.44 149 ARG A CA 1
ATOM 1227 C C . ARG A 1 149 ? -21.177 15.610 -7.830 1.00 80.44 149 ARG A C 1
ATOM 1229 O O . ARG A 1 149 ? -22.184 15.689 -7.160 1.00 80.44 149 ARG A O 1
ATOM 1236 N N . LYS A 1 150 ? -20.500 16.672 -8.278 1.00 75.62 150 LYS A N 1
ATOM 1237 C CA . LYS A 1 150 ? -20.914 18.051 -8.013 1.00 75.62 150 LYS A CA 1
ATOM 1238 C C . LYS A 1 150 ? -22.280 18.355 -8.628 1.00 75.62 150 LYS A C 1
ATOM 1240 O O . LYS A 1 150 ? -23.074 18.957 -7.938 1.00 75.62 150 LYS A O 1
ATOM 1245 N N . SER A 1 151 ? -22.582 17.877 -9.837 1.00 70.12 151 SER A N 1
ATOM 1246 C CA . SER A 1 151 ? -23.908 18.050 -10.446 1.00 70.12 151 SER A CA 1
ATOM 1247 C C . SER A 1 151 ? -24.997 17.280 -9.689 1.00 70.12 151 SER A C 1
ATOM 1249 O O . SER A 1 151 ? -26.035 17.850 -9.407 1.00 70.12 151 SER A O 1
ATOM 1251 N N . ARG A 1 152 ? -24.731 16.034 -9.260 1.00 64.62 152 ARG A N 1
ATOM 1252 C CA . ARG A 1 152 ? -25.650 15.269 -8.387 1.00 64.62 152 ARG A CA 1
ATOM 1253 C C . ARG A 1 152 ? -25.813 15.862 -6.985 1.00 64.62 152 ARG A C 1
ATOM 1255 O O . ARG A 1 152 ? -26.830 15.657 -6.349 1.00 64.62 152 ARG A O 1
ATOM 1262 N N . SER A 1 153 ? -24.790 16.538 -6.471 1.00 56.44 153 SER A N 1
ATOM 1263 C CA . SER A 1 153 ? -24.849 17.226 -5.177 1.00 56.44 153 SER A CA 1
ATOM 1264 C C . SER A 1 153 ? -25.408 18.647 -5.293 1.00 56.44 153 SER A C 1
ATOM 1266 O O . SER A 1 153 ? -25.858 19.177 -4.291 1.00 56.44 153 SER A O 1
ATOM 1268 N N . GLN A 1 154 ? -25.407 19.261 -6.482 1.00 51.78 154 GLN A N 1
ATOM 1269 C CA . GLN A 1 154 ? -26.014 20.571 -6.749 1.00 51.78 154 GLN A CA 1
ATOM 1270 C C . GLN A 1 154 ? -27.546 20.513 -6.783 1.00 51.78 154 GLN A C 1
ATOM 1272 O O . GLN A 1 154 ? -28.162 21.532 -6.509 1.00 51.78 154 GLN A O 1
ATOM 1277 N N . GLU A 1 155 ? -28.147 19.339 -7.006 1.00 48.88 155 GLU A N 1
ATOM 1278 C CA . GLU A 1 155 ? -29.570 19.098 -6.710 1.00 48.88 155 GLU A CA 1
ATOM 1279 C C . GLU A 1 155 ? -29.881 19.119 -5.199 1.00 48.88 155 GLU A C 1
ATOM 1281 O O . GLU A 1 155 ? -31.043 19.221 -4.832 1.00 48.88 155 GLU A O 1
ATOM 1286 N N . HIS A 1 156 ? -28.874 19.064 -4.311 1.00 50.16 156 HIS A N 1
ATOM 1287 C CA . HIS A 1 156 ? -29.098 18.943 -2.862 1.00 50.16 156 HIS A CA 1
ATOM 1288 C C . HIS A 1 156 ? -28.295 19.873 -1.940 1.00 50.16 156 HIS A C 1
ATOM 1290 O O . HIS A 1 156 ? -28.520 19.841 -0.735 1.00 50.16 156 HIS A O 1
ATOM 1296 N N . ALA A 1 157 ? -27.373 20.701 -2.432 1.00 40.22 157 ALA A N 1
ATOM 1297 C CA . ALA A 1 157 ? -26.661 21.658 -1.584 1.00 40.22 157 ALA A CA 1
ATOM 1298 C C . ALA A 1 157 ? -25.977 22.741 -2.423 1.00 40.22 157 ALA A C 1
ATOM 1300 O O . ALA A 1 157 ? -24.912 22.537 -3.018 1.00 40.22 157 ALA A O 1
ATOM 1301 N N . GLN A 1 158 ? -26.580 23.925 -2.439 1.00 47.41 158 GLN A N 1
ATOM 1302 C CA . GLN A 1 158 ? -25.858 25.162 -2.692 1.00 47.41 158 GLN A CA 1
ATOM 1303 C C . GLN A 1 158 ? -24.826 25.384 -1.569 1.00 47.41 158 GLN A C 1
ATOM 1305 O O . GLN A 1 158 ? -25.084 25.072 -0.411 1.00 47.41 158 GLN A O 1
ATOM 1310 N N . THR A 1 159 ? -23.689 25.981 -1.946 1.00 42.75 159 THR A N 1
ATOM 1311 C CA . THR A 1 159 ? -22.583 26.543 -1.137 1.00 42.75 159 THR A CA 1
ATOM 1312 C C . THR A 1 159 ? -21.288 25.735 -0.959 1.00 42.75 159 THR A C 1
ATOM 1314 O O . THR A 1 159 ? -21.245 24.516 -0.820 1.00 42.75 159 THR A O 1
ATOM 1317 N N . SER A 1 160 ? -20.208 26.527 -0.930 1.00 40.22 160 SER A N 1
ATOM 1318 C CA . SER A 1 160 ? -18.828 26.243 -0.515 1.00 40.22 160 SER A CA 1
ATOM 1319 C C . SER A 1 160 ? -17.816 25.898 -1.619 1.00 40.22 160 SER A C 1
ATOM 1321 O O . SER A 1 160 ? -17.551 24.752 -1.994 1.00 40.22 160 SER A O 1
ATOM 1323 N N . THR A 1 161 ? -17.206 26.971 -2.122 1.00 43.91 161 THR A N 1
ATOM 1324 C CA . THR A 1 161 ? -15.970 27.039 -2.907 1.00 43.91 161 THR A CA 1
ATOM 1325 C C . THR A 1 161 ? -14.751 26.615 -2.085 1.00 43.91 161 THR A C 1
ATOM 1327 O O . THR A 1 161 ? -14.591 27.020 -0.941 1.00 43.91 161 THR A O 1
ATOM 1330 N N . SER A 1 162 ? -13.839 25.848 -2.688 1.00 41.16 162 SER A N 1
ATOM 1331 C CA . SER A 1 162 ? -12.506 25.597 -2.128 1.00 41.16 162 SER A CA 1
ATOM 1332 C C . SER A 1 162 ? -11.457 25.732 -3.229 1.00 41.16 162 SER A C 1
ATOM 1334 O O . SER A 1 162 ? -11.496 25.016 -4.237 1.00 41.16 162 SER A O 1
ATOM 1336 N N . ASN A 1 163 ? -10.538 26.674 -3.018 1.00 42.72 163 ASN A N 1
ATOM 1337 C CA . ASN A 1 163 ? -9.382 26.949 -3.861 1.00 42.72 163 ASN A CA 1
ATOM 1338 C C . ASN A 1 163 ? -8.270 25.950 -3.526 1.00 42.72 163 ASN A C 1
ATOM 1340 O O . ASN A 1 163 ? -7.641 26.030 -2.475 1.00 42.72 163 ASN A O 1
ATOM 1344 N N . TYR A 1 164 ? -8.034 24.989 -4.422 1.00 39.66 164 TYR A N 1
ATOM 1345 C CA . TYR A 1 164 ? -6.909 24.061 -4.323 1.00 39.66 164 TYR A CA 1
ATOM 1346 C C . TYR A 1 164 ? -5.899 24.332 -5.437 1.00 39.66 164 TYR A C 1
ATOM 1348 O O . TYR A 1 164 ? -6.195 24.110 -6.614 1.00 39.66 164 TYR A O 1
ATOM 1356 N N . VAL A 1 165 ? -4.694 24.743 -5.043 1.00 32.66 165 VAL A N 1
ATOM 1357 C CA . VAL A 1 165 ? -3.519 24.870 -5.912 1.00 32.66 165 VAL A CA 1
ATOM 1358 C C . VAL A 1 165 ? -2.728 23.551 -5.872 1.00 32.66 165 VAL A C 1
ATOM 1360 O O . VAL A 1 165 ? -2.421 23.060 -4.782 1.00 32.66 165 VAL A O 1
ATOM 1363 N N . PRO A 1 166 ? -2.406 22.920 -7.018 1.00 34.62 166 PRO A N 1
ATOM 1364 C CA . PRO A 1 166 ? -1.605 21.699 -7.033 1.00 34.62 166 PRO A CA 1
ATOM 1365 C C . PRO A 1 166 ? -0.153 21.990 -6.635 1.00 34.62 166 PRO A C 1
ATOM 1367 O O . PRO A 1 166 ? 0.500 22.821 -7.252 1.00 34.62 166 PRO A O 1
ATOM 1370 N N . LYS A 1 167 ? 0.374 21.255 -5.650 1.00 35.09 167 LYS A N 1
ATOM 1371 C CA . LYS A 1 167 ? 1.814 21.230 -5.349 1.00 35.09 167 LYS A CA 1
ATOM 1372 C C . LYS A 1 167 ? 2.535 20.356 -6.379 1.00 35.09 167 LYS A C 1
ATOM 1374 O O . LYS A 1 167 ? 2.191 19.180 -6.531 1.00 35.09 167 LYS A O 1
ATOM 1379 N N . GLU A 1 168 ? 3.523 20.918 -7.066 1.00 33.81 168 GLU A N 1
ATOM 1380 C CA . GLU A 1 168 ? 4.408 20.172 -7.961 1.00 33.81 168 GLU A CA 1
ATOM 1381 C C . GLU A 1 168 ? 5.443 19.369 -7.161 1.00 33.81 168 GLU A C 1
ATOM 1383 O O . GLU A 1 168 ? 5.973 19.820 -6.147 1.00 33.81 168 GLU A O 1
ATOM 1388 N N . SER A 1 169 ? 5.696 18.130 -7.589 1.00 38.09 169 SER A N 1
ATOM 1389 C CA . SER A 1 169 ? 6.718 17.265 -6.999 1.00 38.09 169 SER A CA 1
ATOM 1390 C C . SER A 1 169 ? 8.040 17.432 -7.749 1.00 38.09 169 SER A C 1
ATOM 1392 O O . SER A 1 169 ? 8.120 17.064 -8.923 1.00 38.09 169 SER A O 1
ATOM 1394 N N . ASN A 1 170 ? 9.079 17.897 -7.054 1.00 33.78 170 ASN A N 1
ATOM 1395 C CA . ASN A 1 170 ? 10.438 18.104 -7.572 1.00 33.78 170 ASN A CA 1
ATOM 1396 C C . ASN A 1 170 ? 11.233 16.793 -7.725 1.00 33.78 170 ASN A C 1
ATOM 1398 O O . ASN A 1 170 ? 12.303 16.629 -7.148 1.00 33.78 170 ASN A O 1
ATOM 1402 N N . HIS A 1 171 ? 10.726 15.844 -8.512 1.00 38.56 171 HIS A N 1
ATOM 1403 C CA . HIS A 1 171 ? 11.537 14.724 -8.994 1.00 38.56 171 HIS A CA 1
ATOM 1404 C C . HIS A 1 171 ? 11.636 14.792 -10.515 1.00 38.56 171 HIS A C 1
ATOM 1406 O O . HIS A 1 171 ? 10.663 14.533 -11.226 1.00 38.56 171 HIS A O 1
AT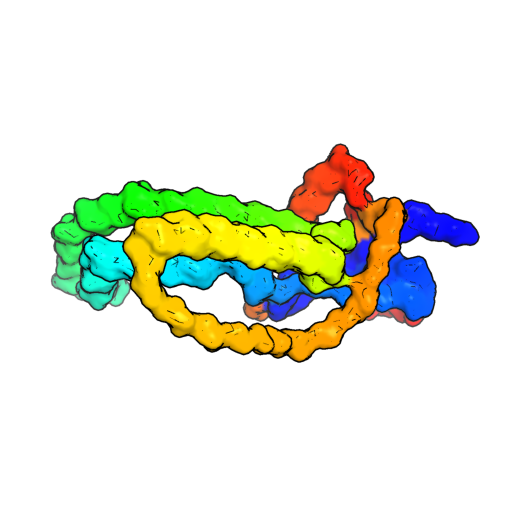OM 1412 N N . LYS A 1 172 ? 12.831 15.129 -11.011 1.00 37.69 172 LYS A N 1
ATOM 1413 C CA . LYS A 1 172 ? 13.188 14.988 -12.424 1.00 37.69 172 LYS A CA 1
ATOM 1414 C C . LYS A 1 172 ? 13.292 13.491 -12.732 1.00 37.69 172 LYS A C 1
ATOM 1416 O O . LYS A 1 172 ? 14.303 12.863 -12.446 1.00 37.69 172 LYS A O 1
ATOM 1421 N N . SER A 1 173 ? 12.214 12.902 -13.245 1.00 46.69 173 SER A N 1
ATOM 1422 C CA . SER A 1 173 ? 12.268 11.590 -13.893 1.00 46.69 173 SER A CA 1
ATOM 1423 C C . SER A 1 173 ? 12.867 11.742 -15.289 1.00 46.69 173 SER A C 1
ATOM 1425 O O . SER A 1 173 ? 12.552 12.724 -15.968 1.00 46.69 173 SER A O 1
ATOM 1427 N N . SER A 1 174 ? 13.641 10.758 -15.748 1.00 51.94 174 SER A N 1
ATOM 1428 C CA . SER A 1 174 ? 14.034 10.649 -17.158 1.00 51.94 174 SER A CA 1
ATOM 1429 C C . SER A 1 174 ? 12.804 10.697 -18.077 1.00 51.94 174 SER A C 1
ATOM 1431 O O . SER A 1 174 ? 11.668 10.448 -17.649 1.00 51.94 174 SER A O 1
ATOM 1433 N N . LYS A 1 175 ? 13.007 11.077 -19.345 1.00 61.53 175 LYS A N 1
ATOM 1434 C CA . LYS A 1 175 ? 11.928 11.071 -20.339 1.00 61.53 175 LYS A CA 1
ATOM 1435 C C . LYS A 1 175 ? 11.453 9.623 -20.517 1.00 61.53 175 LYS A C 1
ATOM 1437 O O . LYS A 1 175 ? 12.254 8.751 -20.814 1.00 61.53 175 LYS A O 1
ATOM 1442 N N . PHE A 1 176 ? 10.164 9.389 -20.276 1.00 68.69 176 PHE A N 1
ATOM 1443 C CA . PHE A 1 176 ? 9.512 8.112 -20.558 1.00 68.69 176 PHE A CA 1
ATOM 1444 C C . PHE A 1 176 ? 9.513 7.864 -22.062 1.00 68.69 176 PHE A C 1
ATOM 1446 O O . PHE A 1 176 ? 9.029 8.722 -22.807 1.00 68.69 176 PHE A O 1
ATOM 1453 N N . GLU A 1 177 ? 9.980 6.691 -22.470 1.00 65.94 177 GLU A N 1
ATOM 1454 C CA . GLU A 1 177 ? 9.990 6.260 -23.862 1.00 65.94 177 GLU A CA 1
ATOM 1455 C C . GLU A 1 177 ? 9.130 5.001 -24.004 1.00 65.94 177 GLU A C 1
ATOM 1457 O O . GLU A 1 177 ? 9.306 4.003 -23.301 1.00 65.94 177 GLU A O 1
ATOM 1462 N N . ALA A 1 178 ? 8.106 5.093 -24.854 1.00 69.38 178 ALA A N 1
ATOM 1463 C CA . ALA A 1 178 ? 7.248 3.958 -25.146 1.00 69.38 178 ALA A CA 1
ATOM 1464 C C . ALA A 1 178 ? 7.972 3.053 -26.142 1.00 69.38 178 ALA A C 1
ATOM 1466 O O . ALA A 1 178 ? 8.432 3.528 -27.173 1.00 69.38 178 ALA A O 1
ATOM 1467 N N . SER A 1 179 ? 8.029 1.761 -25.844 1.00 71.31 179 SER A N 1
ATOM 1468 C CA . SER A 1 179 ? 8.596 0.758 -26.739 1.00 71.31 179 SER A CA 1
ATOM 1469 C C . SER A 1 179 ? 7.570 -0.341 -26.985 1.00 71.31 179 SER A C 1
ATOM 1471 O O . SER A 1 179 ? 6.853 -0.727 -26.058 1.00 71.31 179 SER A O 1
ATOM 1473 N N . ALA A 1 180 ? 7.498 -0.811 -28.233 1.00 74.44 180 ALA A N 1
ATOM 1474 C CA . ALA A 1 180 ? 6.702 -1.971 -28.634 1.00 74.44 180 ALA A CA 1
ATOM 1475 C C . ALA A 1 180 ? 7.428 -3.303 -28.363 1.00 74.44 180 ALA A C 1
ATOM 1477 O O . ALA A 1 180 ? 6.823 -4.365 -28.480 1.00 74.44 180 ALA A O 1
ATOM 1478 N N . LYS A 1 181 ? 8.715 -3.247 -27.989 1.00 80.12 181 LYS A N 1
ATOM 1479 C CA . LYS A 1 181 ? 9.532 -4.423 -27.679 1.00 80.12 181 LYS A CA 1
ATOM 1480 C C . LYS A 1 181 ? 9.062 -5.089 -26.390 1.00 80.12 181 LYS A C 1
ATOM 1482 O O . LYS A 1 181 ? 8.675 -4.408 -25.435 1.00 80.12 181 LYS A O 1
ATOM 1487 N N . VAL A 1 182 ? 9.167 -6.417 -26.337 1.00 80.38 182 VAL A N 1
ATOM 1488 C CA . VAL A 1 182 ? 8.867 -7.172 -25.116 1.00 80.38 182 VAL A CA 1
ATOM 1489 C C . VAL A 1 182 ? 9.917 -6.827 -24.053 1.00 80.38 182 VAL A C 1
ATOM 1491 O O . VAL A 1 182 ? 11.114 -6.982 -24.302 1.00 80.38 182 VAL A O 1
ATOM 1494 N N . PRO A 1 183 ? 9.513 -6.347 -22.866 1.00 81.44 183 PRO A N 1
ATOM 1495 C CA . PRO A 1 183 ? 10.452 -6.071 -21.789 1.00 81.44 183 PRO A CA 1
ATOM 1496 C C . PRO A 1 183 ? 10.979 -7.375 -21.185 1.00 81.44 183 PRO A C 1
ATOM 1498 O O . PRO A 1 183 ? 10.200 -8.219 -20.734 1.00 81.44 183 PRO A O 1
ATOM 1501 N N . VAL A 1 184 ? 12.304 -7.515 -21.140 1.00 85.38 184 VAL A N 1
ATOM 1502 C CA . VAL A 1 184 ? 13.005 -8.600 -20.445 1.00 85.38 184 VAL A CA 1
ATOM 1503 C C . VAL A 1 184 ? 13.501 -8.054 -19.113 1.00 85.38 184 VAL A C 1
ATOM 1505 O O . VAL A 1 184 ? 14.423 -7.241 -19.063 1.00 85.38 184 VAL A O 1
ATOM 1508 N N . VAL A 1 185 ? 12.866 -8.479 -18.022 1.00 80.94 185 VAL A N 1
ATOM 1509 C CA . VAL A 1 185 ? 13.216 -8.059 -16.664 1.00 80.94 185 VAL A CA 1
ATOM 1510 C C . VAL A 1 185 ? 14.229 -9.029 -16.076 1.00 80.94 185 VAL A C 1
ATOM 1512 O O . VAL A 1 185 ? 13.928 -10.206 -15.877 1.00 80.94 185 VAL A O 1
ATOM 1515 N N . VAL A 1 186 ? 15.417 -8.519 -15.773 1.00 83.19 186 VAL A N 1
ATOM 1516 C CA . VAL A 1 186 ? 16.525 -9.295 -15.224 1.00 83.19 186 VAL A CA 1
ATOM 1517 C C . VAL A 1 186 ? 16.583 -9.097 -13.713 1.00 83.19 186 VAL A C 1
ATOM 1519 O O . VAL A 1 186 ? 16.729 -7.973 -13.226 1.00 83.19 186 VAL A O 1
ATOM 1522 N N . PHE A 1 187 ? 16.461 -10.201 -12.976 1.00 77.19 187 PHE A N 1
ATOM 1523 C CA . PHE A 1 187 ? 16.670 -10.254 -11.532 1.00 77.19 187 PHE A CA 1
ATOM 1524 C C . PHE A 1 187 ? 17.979 -10.971 -11.239 1.00 77.19 187 PHE A C 1
ATOM 1526 O O . PHE A 1 187 ? 18.188 -12.090 -11.705 1.00 77.19 187 PHE A O 1
ATOM 1533 N N . GLY A 1 188 ? 18.830 -10.356 -10.429 1.00 70.31 188 GLY A N 1
ATOM 1534 C CA . GLY A 1 188 ? 19.973 -11.058 -9.873 1.00 70.31 188 GLY A CA 1
ATOM 1535 C C . GLY A 1 188 ? 19.577 -11.998 -8.726 1.00 70.31 188 GLY A C 1
ATOM 1536 O O . GLY A 1 188 ? 18.575 -11.795 -8.026 1.00 70.31 188 GLY A O 1
ATOM 1537 N N . ASP A 1 189 ? 20.354 -13.064 -8.552 1.00 66.69 189 ASP A N 1
ATOM 1538 C CA . ASP A 1 189 ? 20.116 -14.110 -7.555 1.00 66.69 189 ASP A CA 1
ATOM 1539 C C . ASP A 1 189 ? 20.216 -13.623 -6.100 1.00 66.69 189 ASP A C 1
ATOM 1541 O O . ASP A 1 189 ? 19.630 -14.237 -5.206 1.00 66.69 189 ASP A O 1
ATOM 1545 N N . GLY A 1 190 ? 20.828 -12.464 -5.848 1.00 60.69 190 GLY A N 1
ATOM 1546 C CA . GLY A 1 190 ? 20.846 -11.799 -4.545 1.00 60.69 190 GLY A CA 1
ATOM 1547 C C . GLY A 1 190 ? 19.466 -11.314 -4.085 1.00 60.69 190 GLY A C 1
ATOM 1548 O O . GLY A 1 190 ? 19.302 -10.946 -2.914 1.00 60.69 190 GLY A O 1
ATOM 1549 N N . LEU A 1 191 ? 18.470 -11.349 -4.979 1.00 60.31 191 LEU A N 1
ATOM 1550 C CA . LEU A 1 191 ? 17.062 -11.015 -4.742 1.00 60.31 191 LEU A CA 1
ATOM 1551 C C . LEU A 1 191 ? 16.182 -12.230 -4.450 1.00 60.31 191 LEU A C 1
ATOM 1553 O O . LEU A 1 191 ? 15.037 -12.048 -4.018 1.00 60.31 191 LEU A O 1
ATOM 1557 N N . LYS A 1 192 ? 16.702 -13.448 -4.653 1.00 58.16 192 LYS A N 1
ATOM 1558 C CA . LYS A 1 192 ? 15.990 -14.701 -4.381 1.00 58.16 192 LYS A CA 1
ATOM 1559 C C . LYS A 1 192 ? 15.819 -14.917 -2.880 1.00 58.16 192 LYS A C 1
ATOM 1561 O O . LYS A 1 192 ? 16.723 -14.659 -2.093 1.00 58.16 192 LYS A O 1
ATOM 1566 N N . ASN A 1 193 ? 14.645 -15.410 -2.484 1.00 52.97 193 ASN A N 1
ATOM 1567 C CA . ASN A 1 193 ? 14.336 -15.934 -1.145 1.00 52.97 193 ASN A CA 1
ATOM 1568 C C . ASN A 1 193 ? 14.581 -14.992 0.056 1.00 52.97 193 ASN A C 1
ATOM 1570 O O . ASN A 1 193 ? 14.386 -15.394 1.201 1.00 52.97 193 ASN A O 1
ATOM 1574 N N . LYS A 1 194 ? 14.887 -13.704 -0.160 1.00 55.38 194 LYS A N 1
ATOM 1575 C CA . LYS A 1 194 ? 14.976 -12.680 0.902 1.00 55.38 194 LYS A CA 1
ATOM 1576 C C . LYS A 1 194 ? 13.601 -12.151 1.333 1.00 55.38 194 LYS A C 1
ATOM 1578 O O . LYS A 1 194 ? 13.437 -10.973 1.656 1.00 55.38 194 LYS A O 1
ATOM 1583 N N . GLU A 1 195 ? 12.587 -13.016 1.340 1.00 51.47 195 GLU A N 1
ATOM 1584 C CA . GLU A 1 195 ? 11.244 -12.671 1.822 1.00 51.47 195 GLU A CA 1
ATOM 1585 C C . GLU A 1 195 ? 11.216 -12.478 3.343 1.00 51.47 195 GLU A C 1
ATOM 1587 O O . GLU A 1 195 ? 10.474 -11.631 3.840 1.00 51.47 195 GLU A O 1
ATOM 1592 N N . ASN A 1 196 ? 12.112 -13.182 4.044 1.00 46.09 196 ASN A N 1
ATOM 1593 C CA . ASN A 1 196 ? 12.154 -13.272 5.504 1.00 46.09 196 ASN A CA 1
ATOM 1594 C C . ASN A 1 196 ? 13.426 -12.693 6.136 1.00 46.09 196 ASN A C 1
ATOM 1596 O O . ASN A 1 196 ? 13.593 -12.818 7.343 1.00 46.09 196 ASN A O 1
ATOM 1600 N N . ILE A 1 197 ? 14.321 -12.063 5.365 1.00 45.53 197 ILE A N 1
ATOM 1601 C CA . ILE A 1 197 ? 15.504 -11.394 5.925 1.00 45.53 197 ILE A CA 1
ATOM 1602 C C . ILE A 1 197 ? 15.171 -9.905 6.079 1.00 45.53 197 ILE A C 1
ATOM 1604 O O . ILE A 1 197 ? 15.271 -9.156 5.101 1.00 45.53 197 ILE A O 1
ATOM 1608 N N . PRO A 1 198 ? 14.740 -9.441 7.268 1.00 44.75 198 PRO A N 1
ATOM 1609 C CA . PRO A 1 198 ? 14.593 -8.021 7.529 1.00 44.75 198 PRO A CA 1
ATOM 1610 C C . PRO A 1 198 ? 15.984 -7.383 7.554 1.00 44.75 198 PRO A C 1
ATOM 1612 O O . PRO A 1 198 ? 16.653 -7.325 8.581 1.00 44.75 198 PRO A O 1
ATOM 1615 N N . MET A 1 199 ? 16.444 -6.874 6.413 1.00 44.72 199 MET A N 1
ATOM 1616 C CA . MET A 1 199 ? 17.569 -5.945 6.422 1.00 44.72 199 MET A CA 1
ATOM 1617 C C . MET A 1 199 ? 17.113 -4.653 7.106 1.00 44.72 199 MET A C 1
ATOM 1619 O O . MET A 1 199 ? 16.080 -4.087 6.748 1.00 44.72 199 MET A O 1
ATOM 1623 N N . LYS A 1 200 ? 17.863 -4.183 8.111 1.00 39.25 200 LYS A N 1
ATOM 1624 C CA . LYS A 1 200 ? 17.536 -2.976 8.891 1.00 39.25 200 LYS A CA 1
ATOM 1625 C C . LYS A 1 200 ? 17.210 -1.801 7.953 1.00 39.25 200 LYS A C 1
ATOM 1627 O O . LYS A 1 200 ? 18.078 -1.309 7.233 1.00 39.25 200 LYS A O 1
ATOM 1632 N N . GLY A 1 201 ? 15.947 -1.363 7.966 1.00 42.59 201 GLY A N 1
ATOM 1633 C CA . GLY A 1 201 ? 15.432 -0.266 7.138 1.00 42.59 201 GLY A CA 1
ATOM 1634 C C . GLY A 1 201 ? 14.791 -0.660 5.799 1.00 42.59 201 GLY A C 1
ATOM 1635 O O . GLY A 1 201 ? 14.289 0.233 5.124 1.00 42.59 201 GLY A O 1
ATOM 1636 N N . GLN A 1 202 ? 14.761 -1.945 5.429 1.00 47.94 202 GLN A N 1
ATOM 1637 C CA . GLN A 1 202 ? 14.178 -2.463 4.185 1.00 47.94 202 GLN A CA 1
ATOM 1638 C C . GLN A 1 202 ? 12.859 -3.206 4.459 1.00 47.94 202 GLN A C 1
ATOM 1640 O O . GLN A 1 202 ? 12.725 -3.918 5.452 1.00 47.94 202 GLN A O 1
ATOM 1645 N N . LEU A 1 203 ? 11.866 -3.053 3.577 1.00 48.72 203 LEU A N 1
ATOM 1646 C CA . LEU A 1 203 ? 10.637 -3.852 3.634 1.00 48.72 203 LEU A CA 1
ATOM 1647 C C . LEU A 1 203 ? 10.935 -5.251 3.071 1.00 48.72 203 LEU A C 1
ATOM 1649 O O . LEU A 1 203 ? 11.174 -5.387 1.866 1.00 48.72 203 LEU A O 1
ATOM 1653 N N . SER A 1 204 ? 10.917 -6.273 3.927 1.00 52.62 204 SER A N 1
ATOM 1654 C CA . SER A 1 204 ? 11.146 -7.666 3.529 1.00 52.62 204 SER A CA 1
ATOM 1655 C C . SER A 1 204 ? 10.093 -8.144 2.511 1.00 52.62 204 SER A C 1
ATOM 1657 O O . SER A 1 204 ? 8.944 -7.692 2.510 1.00 52.62 204 SER A O 1
ATOM 1659 N N . GLY A 1 205 ? 10.505 -8.988 1.557 1.00 58.84 205 GLY A N 1
ATOM 1660 C CA . GLY A 1 205 ? 9.610 -9.616 0.567 1.00 58.84 205 GLY A CA 1
ATOM 1661 C C . GLY A 1 205 ? 9.047 -8.718 -0.539 1.00 58.84 205 GLY A C 1
ATOM 1662 O O . GLY A 1 205 ? 8.264 -9.175 -1.373 1.00 58.84 205 GLY A O 1
ATOM 1663 N N . THR A 1 206 ? 9.428 -7.441 -0.610 1.00 62.28 206 THR A N 1
ATOM 1664 C CA . THR A 1 206 ? 8.887 -6.539 -1.640 1.00 62.28 206 THR A CA 1
ATOM 1665 C C . THR A 1 206 ? 9.357 -6.871 -3.061 1.00 62.28 206 THR A C 1
ATOM 1667 O O . THR A 1 206 ? 8.541 -6.775 -3.981 1.00 62.28 206 THR A O 1
ATOM 1670 N N . SER A 1 207 ? 10.599 -7.336 -3.225 1.00 65.25 207 SER A N 1
ATOM 1671 C CA . SER A 1 207 ? 11.152 -7.871 -4.479 1.00 65.25 207 SER A CA 1
ATOM 1672 C C . SER A 1 207 ? 10.410 -9.131 -4.939 1.00 65.25 207 SER A C 1
ATOM 1674 O O . SER A 1 207 ? 9.935 -9.172 -6.071 1.00 65.25 207 SER A O 1
ATOM 1676 N N . GLY A 1 208 ? 10.198 -10.101 -4.043 1.00 67.31 208 GLY A N 1
ATOM 1677 C CA . GLY A 1 208 ? 9.463 -11.341 -4.336 1.00 67.31 208 GLY A CA 1
ATOM 1678 C C . GLY A 1 208 ? 8.012 -11.098 -4.769 1.00 67.31 208 GLY A C 1
ATOM 1679 O O . GLY A 1 208 ? 7.499 -11.747 -5.679 1.00 67.31 208 GLY A O 1
ATOM 1680 N N . VAL A 1 209 ? 7.348 -10.092 -4.193 1.00 74.56 209 VAL A N 1
ATOM 1681 C CA . VAL A 1 209 ? 5.991 -9.688 -4.603 1.00 74.56 209 VAL A CA 1
ATOM 1682 C C . VAL A 1 209 ? 5.960 -9.085 -6.015 1.00 74.56 209 VAL A C 1
ATOM 1684 O O . VAL A 1 209 ? 5.044 -9.373 -6.794 1.00 74.56 209 VAL A O 1
ATOM 1687 N N . VAL A 1 210 ? 6.943 -8.246 -6.358 1.00 75.94 210 VAL A N 1
ATOM 1688 C CA . VAL A 1 210 ? 7.073 -7.688 -7.715 1.00 75.94 210 VAL A CA 1
ATOM 1689 C C . VAL A 1 210 ? 7.371 -8.809 -8.707 1.00 75.94 210 VAL A C 1
ATOM 1691 O O . VAL A 1 210 ? 6.698 -8.907 -9.730 1.00 75.94 210 VAL A O 1
ATOM 1694 N N . GLN A 1 211 ? 8.293 -9.703 -8.360 1.00 76.50 211 GLN A N 1
ATOM 1695 C CA . GLN A 1 211 ? 8.673 -10.844 -9.181 1.00 76.50 211 GLN A CA 1
ATOM 1696 C C . GLN A 1 211 ? 7.483 -11.777 -9.458 1.00 76.50 211 GLN A C 1
ATOM 1698 O O . GLN A 1 211 ? 7.214 -12.094 -10.614 1.00 76.50 211 GLN A O 1
ATOM 1703 N N . ARG A 1 212 ? 6.686 -12.134 -8.438 1.00 80.50 212 ARG A N 1
ATOM 1704 C CA . ARG A 1 212 ? 5.445 -12.918 -8.609 1.00 80.50 212 ARG A CA 1
ATOM 1705 C C . ARG A 1 212 ? 4.446 -12.247 -9.555 1.00 80.50 212 ARG A C 1
ATOM 1707 O O . ARG A 1 212 ? 3.857 -12.912 -10.405 1.00 80.50 212 ARG A O 1
ATOM 1714 N N . SER A 1 213 ? 4.277 -10.931 -9.431 1.00 79.94 213 SER A N 1
ATOM 1715 C CA . SER A 1 213 ? 3.373 -10.161 -10.300 1.00 79.94 213 SER A CA 1
ATOM 1716 C C . SER A 1 213 ? 3.860 -10.136 -11.751 1.00 79.94 213 SER A C 1
ATOM 1718 O O . SER A 1 213 ? 3.051 -10.166 -12.676 1.00 79.94 213 SER A O 1
ATOM 1720 N N . LEU A 1 214 ? 5.177 -10.089 -11.964 1.00 81.44 214 LEU A N 1
ATOM 1721 C CA . LEU A 1 214 ? 5.767 -10.183 -13.294 1.00 81.44 214 LEU A CA 1
ATOM 1722 C C . LEU A 1 214 ? 5.621 -11.597 -13.863 1.00 81.44 214 LEU A C 1
ATOM 1724 O O . LEU A 1 214 ? 5.306 -11.723 -15.040 1.00 81.44 214 LEU A O 1
ATOM 1728 N N . TYR A 1 215 ? 5.785 -12.660 -13.066 1.00 82.88 215 TYR A N 1
ATOM 1729 C CA . TYR A 1 215 ? 5.631 -14.037 -13.559 1.00 82.88 215 TYR A CA 1
ATOM 1730 C C . TYR A 1 215 ? 4.232 -14.289 -14.130 1.00 82.88 215 TYR A C 1
ATOM 1732 O O . TYR A 1 215 ? 4.094 -14.934 -15.166 1.00 82.88 215 TYR A O 1
ATOM 1740 N N . GLN A 1 216 ? 3.188 -13.721 -13.518 1.00 82.94 216 GLN A N 1
ATOM 1741 C CA . GLN A 1 216 ? 1.833 -13.763 -14.082 1.00 82.94 216 GLN A CA 1
ATOM 1742 C C . GLN A 1 216 ? 1.749 -13.090 -15.460 1.00 82.94 216 GLN A C 1
ATOM 1744 O O . GLN A 1 216 ? 1.076 -13.593 -16.352 1.00 82.94 216 GLN A O 1
ATOM 1749 N N . ARG A 1 217 ? 2.460 -11.977 -15.650 1.00 79.62 217 ARG A N 1
ATOM 1750 C CA . ARG A 1 217 ? 2.519 -11.243 -16.925 1.00 79.62 217 ARG A CA 1
ATOM 1751 C C . ARG A 1 217 ? 3.363 -11.941 -17.980 1.00 79.62 217 ARG A C 1
ATOM 1753 O O . ARG A 1 217 ? 3.058 -11.832 -19.165 1.00 79.62 217 ARG A O 1
ATOM 1760 N N . SER A 1 218 ? 4.374 -12.686 -17.546 1.00 81.88 218 SER A N 1
ATOM 1761 C CA . SER A 1 218 ? 5.164 -13.543 -18.421 1.00 81.88 218 SER A CA 1
ATOM 1762 C C . SER A 1 218 ? 4.350 -14.710 -18.964 1.00 81.88 218 SER A C 1
ATOM 1764 O O . SER A 1 218 ? 4.363 -14.941 -20.168 1.00 81.88 218 SER A O 1
ATOM 1766 N N . LYS A 1 219 ? 3.503 -15.331 -18.132 1.00 82.94 219 LYS A N 1
ATOM 1767 C CA . LYS A 1 219 ? 2.500 -16.305 -18.604 1.00 82.94 219 LYS A CA 1
ATOM 1768 C C . LYS A 1 219 ? 1.512 -15.714 -19.618 1.00 82.94 219 LYS A C 1
ATOM 1770 O O . LYS A 1 219 ? 0.972 -16.444 -20.435 1.00 82.94 219 LYS A O 1
ATOM 1775 N N . GLN A 1 220 ? 1.275 -14.404 -19.563 1.00 82.94 220 GLN A N 1
ATOM 1776 C CA . GLN A 1 220 ? 0.435 -13.663 -20.513 1.00 82.94 220 GLN A CA 1
ATOM 1777 C C . GLN A 1 220 ? 1.216 -13.135 -21.731 1.00 82.94 220 GLN A C 1
ATOM 1779 O O . GLN A 1 220 ? 0.659 -12.362 -22.502 1.00 82.94 220 GLN A O 1
ATOM 1784 N N . LEU A 1 221 ? 2.496 -13.498 -21.887 1.00 79.06 221 LEU A N 1
ATOM 1785 C CA . LEU A 1 221 ? 3.375 -13.074 -22.988 1.00 79.06 221 LEU A CA 1
ATOM 1786 C C . LEU A 1 221 ? 3.566 -11.549 -23.104 1.00 79.06 221 LEU A C 1
ATOM 1788 O O . LEU A 1 221 ? 3.913 -11.029 -24.158 1.00 79.06 221 LEU A O 1
ATOM 1792 N N . THR A 1 222 ? 3.373 -10.817 -22.002 1.00 79.12 222 THR A N 1
ATOM 1793 C CA . THR A 1 222 ? 3.549 -9.349 -21.957 1.00 79.12 222 THR A CA 1
ATOM 1794 C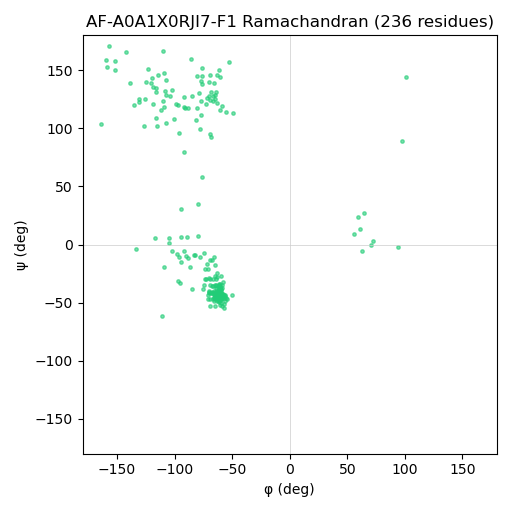 C . THR A 1 222 ? 4.909 -8.914 -21.397 1.00 79.12 222 THR A C 1
ATOM 1796 O O . THR A 1 222 ? 5.235 -7.728 -21.417 1.00 79.12 222 THR A O 1
ATOM 1799 N N . ALA A 1 223 ? 5.699 -9.855 -20.871 1.00 82.00 223 ALA A N 1
ATOM 1800 C CA . ALA A 1 223 ? 7.042 -9.632 -20.341 1.00 82.00 223 ALA A CA 1
ATOM 1801 C C . ALA A 1 223 ? 7.835 -10.948 -20.319 1.00 82.00 223 ALA A C 1
ATOM 1803 O O . ALA A 1 223 ? 7.256 -12.015 -20.137 1.00 82.00 223 ALA A O 1
ATOM 1804 N N . ALA A 1 224 ? 9.156 -10.884 -20.410 1.00 83.38 224 ALA A N 1
ATOM 1805 C CA . ALA A 1 224 ? 10.036 -12.011 -20.116 1.00 83.38 224 ALA A CA 1
ATOM 1806 C C . ALA A 1 224 ? 10.792 -11.744 -18.810 1.00 83.38 224 ALA A C 1
A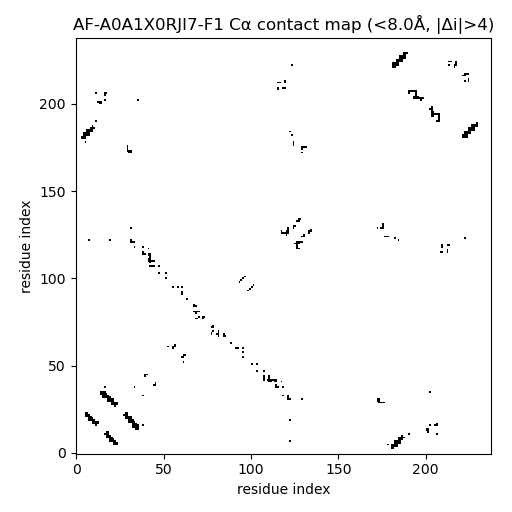TOM 1808 O O . ALA A 1 224 ? 11.069 -10.594 -18.469 1.00 83.38 224 ALA A O 1
ATOM 1809 N N . ILE A 1 225 ? 11.091 -12.796 -18.049 1.00 82.62 225 ILE A N 1
ATOM 1810 C CA . ILE A 1 225 ? 11.819 -12.687 -16.780 1.00 82.62 225 ILE A CA 1
ATOM 1811 C C . ILE A 1 225 ? 13.014 -13.611 -16.848 1.00 82.62 225 ILE A C 1
ATOM 1813 O O . ILE A 1 225 ? 12.854 -14.804 -17.091 1.00 82.62 225 ILE A O 1
ATOM 1817 N N . VAL A 1 226 ? 14.193 -13.054 -16.601 1.00 82.75 226 VAL A N 1
ATOM 1818 C CA . VAL A 1 226 ? 15.449 -13.797 -16.573 1.00 82.75 226 VAL A CA 1
ATOM 1819 C C . VAL A 1 226 ? 16.049 -13.667 -15.183 1.00 82.75 226 VAL A C 1
ATOM 1821 O O . VAL A 1 226 ? 16.059 -12.586 -14.591 1.00 82.75 226 VAL A O 1
ATOM 1824 N N . GLN A 1 227 ? 16.520 -14.788 -14.649 1.00 75.44 227 GLN A N 1
ATOM 1825 C CA . GLN A 1 227 ? 17.311 -14.816 -13.428 1.00 75.44 227 GLN A CA 1
ATOM 1826 C C . GLN A 1 227 ? 18.775 -14.996 -13.806 1.00 75.44 227 GLN A C 1
ATOM 1828 O O . GLN A 1 227 ? 19.086 -15.849 -14.636 1.00 75.44 227 GLN A O 1
ATOM 1833 N N . ILE A 1 228 ? 19.653 -14.196 -13.209 1.00 74.62 228 ILE A N 1
ATOM 1834 C CA . ILE A 1 228 ? 21.096 -14.294 -13.424 1.00 74.62 228 ILE A CA 1
ATOM 1835 C C . ILE A 1 228 ? 21.811 -14.563 -12.105 1.00 74.62 228 ILE A C 1
ATOM 1837 O O . ILE A 1 228 ? 21.496 -13.971 -11.071 1.00 74.62 228 ILE A O 1
ATOM 1841 N N . ASN A 1 229 ? 22.805 -15.447 -12.156 1.00 71.75 229 ASN A N 1
ATOM 1842 C CA . ASN A 1 229 ? 23.689 -15.675 -11.026 1.00 71.75 229 ASN A CA 1
ATOM 1843 C C . ASN A 1 229 ? 24.569 -14.429 -10.819 1.00 71.75 229 ASN A C 1
ATOM 1845 O O . ASN A 1 229 ? 25.257 -13.992 -11.738 1.00 71.75 229 ASN A O 1
ATOM 1849 N N . GLU A 1 230 ? 24.539 -13.854 -9.616 1.00 63.09 230 GLU A N 1
ATOM 1850 C CA . GLU A 1 230 ? 25.315 -12.659 -9.251 1.00 63.09 230 GLU A CA 1
ATOM 1851 C C . GLU A 1 230 ? 26.788 -12.962 -8.912 1.00 63.09 230 GLU A C 1
ATOM 1853 O O . GLU A 1 230 ? 27.510 -12.080 -8.445 1.00 63.09 230 GLU A O 1
ATOM 1858 N N . TYR A 1 231 ? 27.267 -14.192 -9.117 1.00 55.59 231 TYR A N 1
ATOM 1859 C CA . TYR A 1 231 ? 28.649 -14.549 -8.801 1.00 55.59 231 TYR A CA 1
ATOM 1860 C C . TYR A 1 231 ? 29.651 -13.614 -9.509 1.00 55.59 231 TYR A C 1
ATOM 1862 O O . TYR A 1 231 ? 29.749 -13.592 -10.732 1.00 55.59 231 TYR A O 1
ATOM 1870 N N . ASN A 1 232 ? 30.388 -12.828 -8.713 1.00 53.34 232 ASN A N 1
ATOM 1871 C CA . ASN A 1 232 ? 31.362 -11.811 -9.134 1.00 53.34 232 ASN A CA 1
ATOM 1872 C C . ASN A 1 232 ? 30.832 -10.642 -9.992 1.00 53.34 232 ASN A C 1
ATOM 1874 O O . ASN A 1 232 ? 31.643 -9.857 -10.479 1.00 53.34 232 ASN A O 1
ATOM 1878 N N . THR A 1 233 ? 29.520 -10.415 -10.113 1.00 56.88 233 THR A N 1
ATOM 1879 C CA . THR A 1 233 ? 28.992 -9.281 -10.909 1.00 56.88 233 THR A CA 1
ATOM 1880 C C . THR A 1 233 ? 29.402 -7.904 -10.371 1.00 56.88 233 THR A C 1
ATOM 1882 O O . THR A 1 233 ? 29.483 -6.952 -11.138 1.00 56.88 233 THR A O 1
ATOM 1885 N N . SER A 1 234 ? 29.724 -7.789 -9.077 1.00 55.19 234 SER A N 1
ATOM 1886 C CA . SER A 1 234 ? 30.286 -6.573 -8.461 1.00 55.19 234 SER A CA 1
ATOM 1887 C C . SER A 1 234 ? 31.806 -6.425 -8.617 1.00 55.19 234 SER A C 1
ATOM 1889 O O . SER A 1 234 ? 32.353 -5.383 -8.257 1.00 55.19 234 SER A O 1
ATOM 1891 N N . LYS A 1 235 ? 32.492 -7.461 -9.119 1.00 53.34 235 LYS A N 1
ATOM 1892 C CA . LYS A 1 235 ? 33.951 -7.502 -9.318 1.00 53.34 235 LYS A CA 1
ATOM 1893 C C . LYS A 1 235 ? 34.359 -7.452 -10.790 1.00 53.34 235 LYS A C 1
ATOM 1895 O O . LYS A 1 235 ? 35.507 -7.129 -11.080 1.00 53.34 235 LYS A O 1
ATOM 1900 N N . VAL A 1 236 ? 33.446 -7.769 -11.706 1.00 51.09 236 VAL A N 1
ATOM 1901 C CA . VAL A 1 236 ? 33.673 -7.631 -13.147 1.00 51.09 236 VAL A CA 1
ATOM 1902 C C . VAL A 1 236 ? 33.461 -6.166 -13.529 1.00 51.09 236 VAL A C 1
ATOM 1904 O O . VAL A 1 236 ? 32.379 -5.612 -13.343 1.00 51.09 236 VAL A O 1
ATOM 1907 N N . ARG A 1 237 ? 34.524 -5.522 -14.014 1.00 35.50 237 ARG A N 1
ATOM 1908 C CA . ARG A 1 237 ? 34.497 -4.148 -14.519 1.00 35.50 237 ARG A CA 1
ATOM 1909 C C . ARG A 1 237 ? 34.138 -4.213 -16.006 1.00 35.50 237 ARG A C 1
ATOM 1911 O O . ARG A 1 237 ? 34.885 -4.827 -16.760 1.00 35.50 237 ARG A O 1
ATOM 1918 N N . ASN A 1 238 ? 33.003 -3.628 -16.383 1.00 48.34 238 ASN A N 1
ATOM 1919 C CA . ASN A 1 238 ? 32.642 -3.387 -17.784 1.00 48.34 238 ASN A CA 1
ATOM 1920 C C . ASN A 1 238 ? 33.223 -2.058 -18.259 1.00 48.34 238 ASN A C 1
ATOM 1922 O O . ASN A 1 238 ? 33.271 -1.123 -17.421 1.00 48.34 238 ASN A O 1
#

Nearest PDB structures (foldseek):
  9cey-assembly1_P  TM=6.885E-01  e=2.512E-06  Escherichia coli K-12
  9cez-assembly1_P  TM=6.562E-01  e=1.982E-06  Escherichia coli K-12
  9ceu-assembly1_P  TM=6.516E-01  e=4.820E-06  Escherichia coli K-12
  9cex-assembly1_P  TM=6.749E-01  e=2.121E-05  Escherichia coli K-12
  9cet-assembly1_P  TM=6.245E-01  e=7.424E-04  Escherichia coli K-12

Radius of gyration: 24.12 Å; Cα contacts (8 Å, |Δi|>4): 265; chains: 1; bounding box: 64×43×76 Å

Sequence (238 aa):
MEELFLPVAVDPGRKTVFTATITHSEDRKEYRSCSSKERRSFAGVDRRTQKVLKLKKASGVEGIESQIPTPKTIDLDRMKQHIGYMLNNIESLFRFYNFLSAPFRFYAYQGTQRANAEMANILLNDGKKYNKSKRRKTNRNKRRKRKRRKSRSQEHAQTSTSNYVPKESNHKSSKFEASAKVPVVVFGDGLKNKENIPMKGQLSGTSGVVQRSLYQRSKQLTAAIVQINEYNTSKVRN

Organism: Rhizopus microsporus (NCBI:txid58291)